Protein AF-A0A7S2DX96-F1 (afdb_monomer_lite)

Foldseek 3Di:
DDDDDDDPDDDDDDDDDDDPPPPPDPDDDDDDDDDDDDDPDDDPPPDDDPPPDLLVLLVPDVVSVVLLVVLVVCLVPDLPDCSLVVLLVVLLVSLCVDPVSVVLLVCQVVVVLVVNQCQLLDDPHQNADDDVNFGSLCQLQVQVVSPQDCCDVVNDPDDHLNVQLQVDDQPCQCPCSHSLVVDRSSSLSCLCSVQSVCCNVPVSSRNVCSSCSSNVCSSSSSSNQNPRPPNPDD

pLDDT: mean 70.35, std 23.74, range [24.78, 98.12]

Structure (mmCIF, N/CA/C/O backbone):
data_AF-A0A7S2DX96-F1
#
_entry.id   AF-A0A7S2DX96-F1
#
loop_
_atom_site.group_PDB
_atom_site.id
_atom_site.type_symbol
_atom_site.label_atom_id
_atom_site.label_alt_id
_atom_site.label_comp_id
_atom_site.label_asym_id
_atom_site.label_entity_id
_atom_site.label_seq_id
_atom_site.pdbx_PDB_ins_code
_atom_site.Cartn_x
_atom_site.Cartn_y
_atom_site.Cartn_z
_atom_site.occupancy
_atom_site.B_iso_or_equiv
_atom_site.auth_seq_id
_atom_site.auth_comp_id
_atom_site.auth_asym_id
_atom_site.auth_atom_id
_atom_site.pdbx_PDB_model_num
ATOM 1 N N . MET A 1 1 ? -32.216 43.773 -12.825 1.00 39.88 1 MET A N 1
ATOM 2 C CA . MET A 1 1 ? -32.026 42.492 -13.542 1.00 39.88 1 MET A CA 1
ATOM 3 C C . MET A 1 1 ? -31.546 41.457 -12.531 1.00 39.88 1 MET A C 1
ATOM 5 O O . MET A 1 1 ? -30.442 41.630 -12.033 1.00 39.88 1 MET A O 1
ATOM 9 N N . PRO A 1 2 ? -32.369 40.474 -12.128 1.00 32.28 2 PRO A N 1
ATOM 10 C CA . PRO A 1 2 ? -31.966 39.479 -11.140 1.00 32.28 2 PRO A CA 1
ATOM 11 C C . PRO A 1 2 ? -31.313 38.267 -11.823 1.00 32.28 2 PRO A C 1
ATOM 13 O O . PRO A 1 2 ? -31.888 37.673 -12.736 1.00 32.28 2 PRO A O 1
ATOM 16 N N . SER A 1 3 ? -30.110 37.908 -11.374 1.00 30.03 3 SER A N 1
ATOM 17 C CA . SER A 1 3 ? -29.395 36.701 -11.795 1.00 30.03 3 SER A CA 1
ATOM 18 C C . SER A 1 3 ? -30.069 35.457 -11.219 1.00 30.03 3 SER A C 1
ATOM 20 O O . SER A 1 3 ? -30.258 35.340 -10.010 1.00 30.03 3 SER A O 1
ATOM 22 N N . ARG A 1 4 ? -30.437 34.519 -12.095 1.00 31.27 4 ARG A N 1
ATOM 23 C CA . ARG A 1 4 ? -30.976 33.209 -11.717 1.00 31.27 4 ARG A CA 1
ATOM 24 C C . ARG A 1 4 ? -29.835 32.319 -11.222 1.00 31.27 4 ARG A C 1
ATOM 26 O O . ARG A 1 4 ? -28.946 31.974 -11.993 1.00 31.27 4 ARG A O 1
ATOM 33 N N . VAL A 1 5 ? -29.884 31.939 -9.949 1.00 30.47 5 VAL A N 1
ATOM 34 C CA . VAL A 1 5 ? -29.084 30.847 -9.383 1.00 30.47 5 VAL A CA 1
ATOM 35 C C . VAL A 1 5 ? -29.796 29.539 -9.721 1.00 30.47 5 VAL A C 1
ATOM 37 O O . VAL A 1 5 ? -30.951 29.349 -9.343 1.00 30.47 5 VAL A O 1
ATOM 40 N N . LEU A 1 6 ? -29.133 28.656 -10.468 1.00 26.14 6 LEU A N 1
ATOM 41 C CA . LEU A 1 6 ? -29.638 27.317 -10.760 1.00 26.14 6 LEU A CA 1
ATOM 42 C C . LEU A 1 6 ? -29.304 26.407 -9.568 1.00 26.14 6 LEU A C 1
ATOM 44 O O . LEU A 1 6 ? -28.168 25.967 -9.409 1.00 26.14 6 LEU A O 1
ATOM 48 N N . LEU A 1 7 ? -30.292 26.166 -8.708 1.00 25.27 7 LEU A N 1
ATOM 49 C CA . LEU A 1 7 ? -30.212 25.194 -7.620 1.00 25.27 7 LEU A CA 1
ATOM 50 C C . LEU A 1 7 ? -30.536 23.807 -8.201 1.00 25.27 7 LEU A C 1
ATOM 52 O O . LEU A 1 7 ? -31.680 23.546 -8.569 1.00 25.27 7 LEU A O 1
ATOM 56 N N . VAL A 1 8 ? -29.548 22.919 -8.315 1.00 29.19 8 VAL A N 1
ATOM 57 C CA . VAL A 1 8 ? -29.802 21.511 -8.658 1.00 29.19 8 VAL A CA 1
ATOM 58 C C . VAL A 1 8 ? -30.127 20.774 -7.361 1.00 29.19 8 VAL A C 1
ATOM 60 O O . VAL A 1 8 ? -29.237 20.383 -6.611 1.00 29.19 8 VAL A O 1
ATOM 63 N N . ALA A 1 9 ? -31.419 20.632 -7.072 1.00 26.42 9 ALA A N 1
ATOM 64 C CA . ALA A 1 9 ? -31.911 19.794 -5.989 1.00 26.42 9 ALA A CA 1
ATOM 65 C C . ALA A 1 9 ? -31.931 18.327 -6.452 1.00 26.42 9 ALA A C 1
ATOM 67 O O . ALA A 1 9 ? -32.754 17.945 -7.283 1.00 26.42 9 ALA A O 1
ATOM 68 N N . LEU A 1 10 ? -31.032 17.498 -5.916 1.00 29.84 10 LEU A N 1
ATOM 69 C CA . LEU A 1 10 ? -31.153 16.042 -6.002 1.00 29.84 10 LEU A CA 1
ATOM 70 C C . LEU A 1 10 ? -32.179 15.579 -4.960 1.00 29.84 10 LEU A C 1
ATOM 72 O O . LEU A 1 10 ? -31.882 15.465 -3.774 1.00 29.84 10 LEU A O 1
ATOM 76 N N . LEU A 1 11 ? -33.406 15.340 -5.420 1.00 28.69 11 LEU A N 1
ATOM 77 C CA . LEU A 1 11 ? -34.441 14.635 -4.667 1.00 28.69 11 LEU A CA 1
ATOM 78 C C . LEU A 1 11 ? -34.068 13.150 -4.583 1.00 28.69 11 LEU A C 1
ATOM 80 O O . LEU A 1 11 ? -34.209 12.415 -5.557 1.00 28.69 11 LEU A O 1
ATOM 84 N N . ALA A 1 12 ? -33.606 12.707 -3.415 1.00 31.08 12 ALA A N 1
ATOM 85 C CA . ALA A 1 12 ? -33.550 11.292 -3.067 1.00 31.08 12 ALA A CA 1
ATOM 86 C C . ALA A 1 12 ? -34.823 10.934 -2.285 1.00 31.08 12 ALA A C 1
ATOM 88 O O . ALA A 1 12 ? -35.014 11.388 -1.158 1.00 31.08 12 ALA A O 1
ATOM 89 N N . ALA A 1 13 ? -35.708 10.142 -2.893 1.00 26.69 13 ALA A N 1
ATOM 90 C CA . ALA A 1 13 ? -36.827 9.519 -2.193 1.00 26.69 13 ALA A CA 1
ATOM 91 C C . ALA A 1 13 ? -36.345 8.214 -1.528 1.00 26.69 13 ALA A C 1
ATOM 93 O O . ALA A 1 13 ? -35.679 7.418 -2.195 1.00 26.69 13 ALA A O 1
ATOM 94 N N . PRO A 1 14 ? -36.664 7.952 -0.247 1.00 30.70 14 PRO A N 1
ATOM 95 C CA . PRO A 1 14 ? -36.309 6.697 0.395 1.00 30.70 14 PRO A CA 1
ATOM 96 C C . PRO A 1 14 ? -37.366 5.644 0.042 1.00 30.70 14 PRO A C 1
ATOM 98 O O . PRO A 1 14 ? -38.489 5.693 0.539 1.00 30.70 14 PRO A O 1
ATOM 101 N N . CYS A 1 15 ? -37.016 4.678 -0.805 1.00 26.39 15 CYS A N 1
ATOM 102 C CA . CYS A 1 15 ? -37.741 3.411 -0.869 1.00 26.39 15 CYS A CA 1
ATOM 103 C C . CYS A 1 15 ? -36.867 2.322 -0.251 1.00 26.39 15 CYS A C 1
ATOM 105 O O . CYS A 1 15 ? -35.701 2.163 -0.607 1.00 26.39 15 CYS A O 1
ATOM 107 N N . GLY A 1 16 ? -37.433 1.647 0.749 1.00 33.62 16 GLY A N 1
ATOM 108 C CA . GLY A 1 16 ? -36.793 0.573 1.492 1.00 33.62 16 GLY A CA 1
ATOM 109 C C . GLY A 1 16 ? -36.553 -0.674 0.644 1.00 33.62 16 GLY A C 1
ATOM 110 O O . GLY A 1 16 ? -37.205 -0.877 -0.375 1.00 33.62 16 GLY A O 1
ATOM 111 N N . ALA A 1 17 ? -35.651 -1.510 1.164 1.00 32.41 17 ALA A N 1
ATOM 112 C CA . ALA A 1 17 ? -35.028 -2.703 0.583 1.00 32.41 17 ALA A CA 1
ATOM 113 C C . ALA A 1 17 ? -33.726 -2.413 -0.199 1.00 32.41 17 ALA A C 1
ATOM 115 O O . ALA A 1 17 ? -33.745 -1.958 -1.332 1.00 32.41 17 ALA A O 1
ATOM 116 N N . ALA A 1 18 ? -32.608 -2.660 0.502 1.00 33.97 18 ALA A N 1
ATOM 117 C CA . ALA A 1 18 ? -31.200 -2.812 0.096 1.00 33.97 18 ALA A CA 1
ATOM 118 C C . ALA A 1 18 ? -30.753 -2.343 -1.312 1.00 33.97 18 ALA A C 1
ATOM 120 O O . ALA A 1 18 ? -31.240 -2.868 -2.309 1.00 33.97 18 ALA A O 1
ATOM 121 N N . PRO A 1 19 ? -29.699 -1.508 -1.442 1.00 35.69 19 PRO A N 1
ATOM 122 C CA . PRO A 1 19 ? -29.079 -1.290 -2.738 1.00 35.69 19 PRO A CA 1
ATOM 123 C C . PRO A 1 19 ? -28.031 -2.380 -3.005 1.00 35.69 19 PRO A C 1
ATOM 125 O O . PRO A 1 19 ? -26.863 -2.248 -2.637 1.00 35.69 19 PRO A O 1
ATOM 128 N N . ALA A 1 20 ? -28.437 -3.442 -3.699 1.00 27.34 20 ALA A N 1
ATOM 129 C CA . ALA A 1 20 ? -27.570 -3.988 -4.733 1.00 27.34 20 ALA A CA 1
ATOM 130 C C . ALA A 1 20 ? -27.619 -2.983 -5.893 1.00 27.34 20 ALA A C 1
ATOM 132 O O . ALA A 1 20 ? -28.639 -2.834 -6.561 1.00 27.34 20 ALA A O 1
ATOM 133 N N . LEU A 1 21 ? -26.550 -2.206 -6.067 1.00 26.53 21 LEU A N 1
ATOM 134 C CA . LEU A 1 21 ? -26.365 -1.381 -7.258 1.00 26.53 21 LEU A CA 1
ATOM 135 C C . LEU A 1 21 ? -25.950 -2.315 -8.400 1.00 26.53 21 LEU A C 1
ATOM 137 O O . LEU A 1 21 ? -24.763 -2.492 -8.661 1.00 26.53 21 LEU A O 1
ATOM 141 N N . ASP A 1 22 ? -26.935 -2.921 -9.061 1.00 24.78 22 ASP A N 1
ATOM 142 C CA . ASP A 1 22 ? -26.746 -3.491 -10.394 1.00 24.78 22 ASP A CA 1
ATOM 143 C C . ASP A 1 22 ? -26.540 -2.330 -11.373 1.00 24.78 22 ASP A C 1
ATOM 145 O O . ASP A 1 22 ? -27.481 -1.719 -11.885 1.00 24.78 22 ASP A O 1
ATOM 149 N N . ILE A 1 23 ? -25.276 -1.979 -11.607 1.00 30.31 23 ILE A N 1
ATOM 150 C CA . ILE A 1 23 ? -24.905 -1.087 -12.701 1.00 30.31 23 ILE A CA 1
ATOM 151 C C . ILE A 1 23 ? -24.833 -1.946 -13.959 1.00 30.31 23 ILE A C 1
ATOM 153 O O . ILE A 1 23 ? -23.840 -2.617 -14.237 1.00 30.31 23 ILE A O 1
ATOM 157 N N . ILE A 1 24 ? -25.936 -1.914 -14.705 1.00 26.19 24 ILE A N 1
ATOM 158 C CA . ILE A 1 24 ? -26.067 -2.445 -16.059 1.00 26.19 24 ILE A CA 1
ATOM 159 C C . ILE A 1 24 ? -24.907 -1.906 -16.902 1.00 26.19 24 ILE A C 1
ATOM 161 O O . ILE A 1 24 ? -24.743 -0.698 -17.078 1.00 26.19 24 ILE A O 1
ATOM 165 N N . SER A 1 25 ? -24.102 -2.822 -17.431 1.00 31.95 25 SER A N 1
ATOM 166 C CA . SER A 1 25 ? -23.025 -2.542 -18.371 1.00 31.95 25 SER A CA 1
ATOM 167 C C . SER A 1 25 ? -23.575 -1.857 -19.626 1.00 31.95 25 SER A C 1
ATOM 169 O O . SER A 1 25 ? -24.152 -2.514 -20.491 1.00 31.95 25 SER A O 1
ATOM 171 N N . SER A 1 26 ? -23.376 -0.548 -19.771 1.00 28.34 26 SER A N 1
ATOM 172 C CA . SER A 1 26 ? -23.584 0.129 -21.051 1.00 28.34 26 SER A CA 1
ATOM 173 C C . SER A 1 26 ? -22.283 0.107 -21.857 1.00 28.34 26 SER A C 1
ATOM 175 O O . SER A 1 26 ? -21.504 1.058 -21.829 1.00 28.34 26 SER A O 1
ATOM 177 N N . TRP A 1 27 ? -22.053 -0.990 -22.578 1.00 30.22 27 TRP A N 1
ATOM 178 C CA . TRP A 1 27 ? -21.185 -1.009 -23.760 1.00 30.22 27 TRP A CA 1
ATOM 179 C C . TRP A 1 27 ? -22.083 -1.071 -25.004 1.00 30.22 27 TRP A C 1
ATOM 181 O O . TRP A 1 27 ? -23.111 -1.752 -24.966 1.00 30.22 27 TRP A O 1
ATOM 191 N N . PRO A 1 28 ? -21.757 -0.362 -26.098 1.00 34.75 28 PRO A N 1
ATOM 192 C CA . PRO A 1 28 ? -22.619 -0.332 -27.270 1.00 34.75 28 PRO A CA 1
ATOM 193 C C . PRO A 1 28 ? -22.620 -1.693 -27.976 1.00 34.75 28 PRO A C 1
ATOM 195 O O . PRO A 1 28 ? -21.591 -2.174 -28.448 1.00 34.75 28 PRO A O 1
ATOM 198 N N . ILE A 1 29 ? -23.811 -2.285 -28.070 1.00 32.78 29 ILE A N 1
ATOM 199 C CA . ILE A 1 29 ? -24.129 -3.371 -28.997 1.00 32.78 29 ILE A CA 1
ATOM 200 C C . ILE A 1 29 ? -24.060 -2.795 -30.414 1.00 32.78 29 ILE A C 1
ATOM 202 O O . ILE A 1 29 ? -24.698 -1.788 -30.720 1.00 32.78 29 ILE A O 1
ATOM 206 N N . ALA A 1 30 ? -23.281 -3.437 -31.281 1.00 39.41 30 ALA A N 1
ATOM 207 C CA . ALA A 1 30 ? -23.262 -3.134 -32.703 1.00 39.41 30 ALA A CA 1
ATOM 208 C C . ALA A 1 30 ? -24.609 -3.500 -33.350 1.00 39.41 30 ALA A C 1
ATOM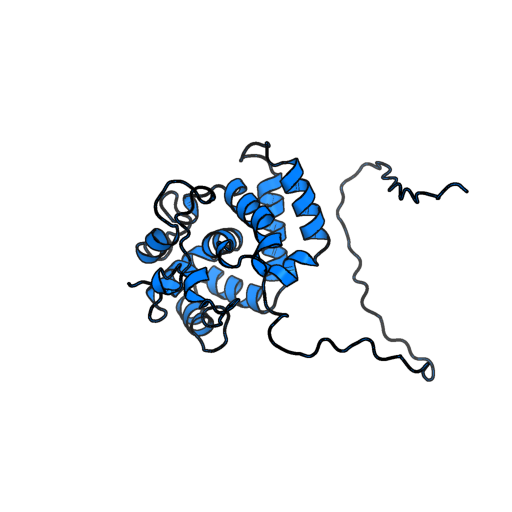 210 O O . ALA A 1 30 ? -25.062 -4.638 -33.240 1.00 39.41 30 ALA A O 1
ATOM 211 N N . ALA A 1 31 ? -25.208 -2.564 -34.087 1.00 30.59 31 ALA A N 1
ATOM 212 C CA . ALA A 1 31 ? -26.206 -2.863 -35.108 1.00 30.59 31 ALA A CA 1
ATOM 213 C C . ALA A 1 31 ? -26.063 -1.879 -36.281 1.00 30.59 31 ALA A C 1
ATOM 215 O O . ALA A 1 31 ? -25.982 -0.667 -36.098 1.00 30.59 31 ALA A O 1
ATOM 216 N N . ASN A 1 32 ? -25.982 -2.444 -37.485 1.00 36.31 32 ASN A N 1
ATOM 217 C CA . ASN A 1 32 ? -25.821 -1.784 -38.780 1.00 36.31 32 ASN A CA 1
ATOM 218 C C . ASN A 1 32 ? -26.868 -0.691 -39.069 1.00 36.31 32 ASN A C 1
ATOM 220 O O . ASN A 1 32 ? -28.057 -0.985 -39.001 1.00 36.31 32 ASN A O 1
ATOM 224 N N . ALA A 1 33 ? -26.428 0.482 -39.552 1.00 31.84 33 ALA A N 1
ATOM 225 C CA . ALA A 1 33 ? -27.077 1.254 -40.628 1.00 31.84 33 ALA A CA 1
ATOM 226 C C . ALA A 1 33 ? -26.205 2.453 -41.090 1.00 31.84 33 ALA A C 1
ATOM 228 O O . ALA A 1 33 ? -25.942 3.376 -40.329 1.00 31.84 33 ALA A O 1
ATOM 229 N N . SER A 1 34 ? -25.766 2.398 -42.355 1.00 32.62 34 SER A N 1
ATOM 230 C CA . SER A 1 34 ? -25.505 3.496 -43.316 1.00 32.62 34 SER A CA 1
ATOM 231 C C . SER A 1 34 ? -24.879 4.838 -42.861 1.00 32.62 34 SER A C 1
ATOM 233 O O . SER A 1 34 ? -25.594 5.726 -42.418 1.00 32.62 34 SER A O 1
ATOM 235 N N . SER A 1 35 ? -23.583 5.001 -43.179 1.00 32.25 35 SER A N 1
ATOM 236 C CA . SER A 1 35 ? -22.810 6.218 -43.551 1.00 32.25 35 SER A CA 1
ATOM 237 C C . SER A 1 35 ? -22.853 7.507 -42.686 1.00 32.25 35 SER A C 1
ATOM 239 O O . SER A 1 35 ? -23.880 7.892 -42.145 1.00 32.25 35 SER A O 1
ATOM 241 N N . PRO A 1 36 ? -21.720 8.235 -42.561 1.00 30.11 36 PRO A N 1
ATOM 242 C CA . PRO A 1 36 ? -21.361 8.923 -41.321 1.00 30.11 36 PRO A CA 1
ATOM 243 C C . PRO A 1 36 ? -21.676 10.430 -41.322 1.00 30.11 36 PRO A C 1
ATOM 245 O O . PRO A 1 36 ? -21.424 11.108 -42.322 1.00 30.11 36 PRO A O 1
ATOM 248 N N . PRO A 1 37 ? -22.055 11.029 -40.179 1.00 32.06 37 PRO A N 1
ATOM 249 C CA . PRO A 1 37 ? -21.702 12.412 -39.910 1.00 32.06 37 PRO A CA 1
ATOM 250 C C . PRO A 1 37 ? -20.218 12.466 -39.527 1.00 32.06 37 PRO A C 1
ATOM 252 O O . PRO A 1 37 ? -19.760 11.727 -38.655 1.00 32.06 37 PRO A O 1
ATOM 255 N N . LYS A 1 38 ? -19.450 13.332 -40.202 1.00 35.44 38 LYS A N 1
ATOM 256 C CA . LYS A 1 38 ? -18.051 13.636 -39.868 1.00 35.44 38 LYS A CA 1
ATOM 257 C C . LYS A 1 38 ? -17.950 13.983 -38.382 1.00 35.44 38 LYS A C 1
ATOM 259 O O . LYS A 1 38 ? -18.331 15.076 -37.973 1.00 35.44 38 LYS A O 1
ATOM 264 N N . ALA A 1 39 ? -17.415 13.051 -37.600 1.00 32.88 39 ALA A N 1
ATOM 265 C CA . ALA A 1 39 ? -17.013 13.310 -36.235 1.00 32.88 39 ALA A CA 1
ATOM 266 C C . ALA A 1 39 ? -15.857 14.311 -36.274 1.00 32.88 39 ALA A C 1
ATOM 268 O O . ALA A 1 39 ? -14.767 14.013 -36.766 1.00 32.88 39 ALA A O 1
ATOM 269 N N . THR A 1 40 ? -16.106 15.514 -35.770 1.00 32.62 40 THR A N 1
ATOM 270 C CA . THR A 1 40 ? -15.063 16.367 -35.217 1.00 32.62 40 THR A CA 1
ATOM 271 C C . THR A 1 40 ? -14.301 15.522 -34.207 1.00 32.62 40 THR A C 1
ATOM 273 O O . THR A 1 40 ? -14.845 15.112 -33.183 1.00 32.62 40 THR A O 1
ATOM 276 N N . THR A 1 41 ? -13.057 15.193 -34.541 1.00 31.94 41 THR A N 1
ATOM 277 C CA . THR A 1 41 ? -12.117 14.516 -33.654 1.00 31.94 41 THR A CA 1
ATOM 278 C C . THR A 1 41 ? -12.057 15.280 -32.341 1.00 31.94 41 THR A C 1
ATOM 280 O O . THR A 1 41 ? -11.514 16.384 -32.283 1.00 31.94 41 THR A O 1
ATOM 283 N N . ALA A 1 42 ? -12.624 14.685 -31.290 1.00 32.78 42 ALA A N 1
ATOM 284 C CA . ALA A 1 42 ? -12.282 15.049 -29.928 1.00 32.78 42 ALA A CA 1
ATOM 285 C C . ALA A 1 42 ? -10.749 14.966 -29.789 1.00 32.78 42 ALA A C 1
ATOM 287 O O . ALA A 1 42 ? -10.140 14.086 -30.412 1.00 32.78 42 ALA A O 1
ATOM 288 N N . PRO A 1 43 ? -10.110 15.873 -29.030 1.00 30.09 43 PRO A N 1
ATOM 289 C CA . PRO A 1 43 ? -8.658 15.911 -28.927 1.00 30.09 43 PRO A CA 1
ATOM 290 C C . PRO A 1 43 ? -8.147 14.541 -28.481 1.00 30.09 43 PRO A C 1
ATOM 292 O O . PRO A 1 43 ? -8.548 14.037 -27.431 1.00 30.09 43 PRO A O 1
ATOM 295 N N . SER A 1 44 ? -7.290 13.910 -29.286 1.00 33.16 44 SER A N 1
ATOM 296 C CA . SER A 1 44 ? -6.684 12.646 -28.890 1.00 33.16 44 SER A CA 1
ATOM 297 C C . SER A 1 44 ? -5.692 12.918 -27.764 1.00 33.16 44 SER A C 1
ATOM 299 O O . SER A 1 44 ? -4.621 13.477 -28.001 1.00 33.16 44 SER A O 1
ATOM 301 N N . LEU A 1 45 ? -6.024 12.477 -26.554 1.00 32.88 45 LEU A N 1
ATOM 302 C CA . LEU A 1 45 ? -5.118 12.385 -25.404 1.00 32.88 45 LEU A CA 1
ATOM 303 C C . LEU A 1 45 ? -4.114 11.230 -25.593 1.00 32.88 45 LEU A C 1
ATOM 305 O O . LEU A 1 45 ? -3.956 10.370 -24.739 1.00 32.88 45 LEU A O 1
ATOM 309 N N . ARG A 1 46 ? -3.456 11.156 -26.754 1.00 32.75 46 ARG A N 1
ATOM 310 C CA . ARG A 1 46 ? -2.337 10.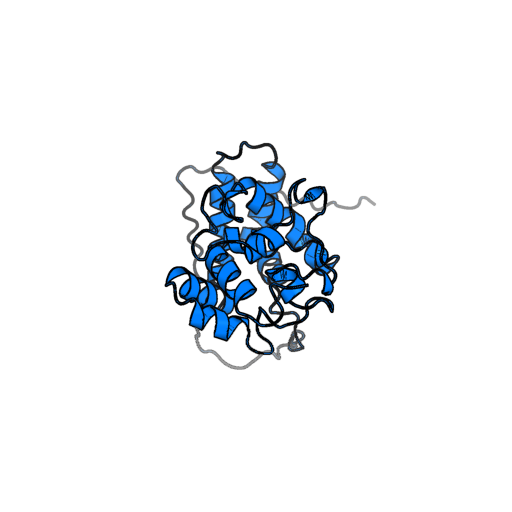237 -26.995 1.00 32.75 46 ARG A CA 1
ATOM 311 C C . ARG A 1 46 ? -1.053 11.039 -26.893 1.00 32.75 46 ARG A C 1
ATOM 313 O O . ARG A 1 46 ? -0.565 11.560 -27.889 1.00 32.75 46 ARG A O 1
ATOM 320 N N . GLY A 1 47 ? -0.534 11.160 -25.677 1.00 26.53 47 GLY A N 1
ATOM 321 C CA . GLY A 1 47 ? 0.690 11.914 -25.444 1.00 26.53 47 GLY A CA 1
ATOM 322 C C . GLY A 1 47 ? 1.221 11.805 -24.024 1.00 26.53 47 GLY A C 1
ATOM 323 O O . GLY A 1 47 ? 1.054 12.727 -23.245 1.00 26.53 47 GLY A O 1
ATOM 324 N N . ALA A 1 48 ? 1.939 10.711 -23.767 1.00 31.52 48 ALA A N 1
ATOM 325 C CA . ALA A 1 48 ? 3.056 10.613 -22.826 1.00 31.52 48 ALA A CA 1
ATOM 326 C C . ALA A 1 48 ? 2.759 10.672 -21.308 1.00 31.52 48 ALA A C 1
ATOM 328 O O . ALA A 1 48 ? 2.510 11.713 -20.717 1.00 31.52 48 ALA A O 1
ATOM 329 N N . ALA A 1 49 ? 2.950 9.522 -20.654 1.00 34.28 49 ALA A N 1
ATOM 330 C CA . ALA A 1 49 ? 3.328 9.374 -19.243 1.00 34.28 49 ALA A CA 1
ATOM 331 C C . ALA A 1 49 ? 2.375 9.887 -18.137 1.00 34.28 49 ALA A C 1
ATOM 333 O O . ALA A 1 49 ? 2.687 9.679 -16.969 1.00 34.28 49 ALA A O 1
ATOM 334 N N . GLN A 1 50 ? 1.222 10.481 -18.452 1.00 38.91 50 GLN A N 1
ATOM 335 C CA . GLN A 1 50 ? 0.247 10.939 -17.445 1.00 38.91 50 GLN A CA 1
ATOM 336 C C . GLN A 1 50 ? -0.837 9.912 -17.088 1.00 38.91 50 GLN A C 1
ATOM 338 O O . GLN A 1 50 ? -1.434 10.012 -16.019 1.00 38.91 50 GLN A O 1
ATOM 343 N N . ASP A 1 51 ? -1.059 8.902 -17.931 1.00 40.62 51 ASP A N 1
ATOM 344 C CA . ASP A 1 51 ? -2.191 7.982 -17.766 1.00 40.62 51 ASP A CA 1
ATOM 345 C C . ASP A 1 51 ? -2.001 6.930 -16.672 1.00 40.62 51 ASP A C 1
ATOM 347 O O . ASP A 1 51 ? -2.986 6.381 -16.207 1.00 40.62 51 ASP A O 1
ATOM 351 N N . TRP A 1 52 ? -0.771 6.630 -16.245 1.00 45.53 52 TRP A N 1
ATOM 352 C CA . TRP A 1 52 ? -0.489 5.479 -15.375 1.00 45.53 52 TRP A CA 1
ATOM 353 C C . TRP A 1 52 ? -0.392 5.827 -13.881 1.00 45.53 52 TRP A C 1
ATOM 355 O O . TRP A 1 52 ? -0.142 4.947 -13.056 1.00 45.53 52 TRP A O 1
ATOM 365 N N . TRP A 1 53 ? -0.584 7.096 -13.509 1.00 53.62 53 TRP A N 1
ATOM 366 C CA . TRP A 1 53 ? -0.422 7.538 -12.127 1.00 53.62 53 TRP A CA 1
ATOM 367 C C . TRP A 1 53 ? -1.650 7.162 -11.272 1.00 53.62 53 TRP A C 1
ATOM 369 O O . TRP A 1 53 ? -2.761 7.571 -11.623 1.00 53.62 53 TRP A O 1
ATOM 379 N N . PRO A 1 54 ? -1.503 6.460 -10.124 1.00 53.66 54 PRO A N 1
ATOM 380 C CA . PRO A 1 54 ? -2.635 6.035 -9.290 1.00 53.66 54 PRO A CA 1
ATOM 381 C C . PRO A 1 54 ? -3.585 7.189 -8.942 1.00 53.66 54 PRO A C 1
ATOM 383 O O . PRO A 1 54 ? -4.803 7.038 -9.002 1.00 53.66 54 PRO A O 1
ATOM 386 N N . GLY A 1 55 ? -3.031 8.379 -8.677 1.00 54.31 55 GLY A N 1
ATOM 387 C CA . GLY A 1 55 ? -3.816 9.578 -8.371 1.00 54.31 55 GLY A CA 1
ATOM 388 C C . GLY A 1 55 ? -4.779 10.009 -9.484 1.00 54.31 55 GLY A C 1
ATOM 389 O O . GLY A 1 55 ? -5.825 10.575 -9.182 1.00 54.31 55 GLY A O 1
ATOM 390 N N . PHE A 1 56 ? -4.481 9.718 -10.756 1.00 52.25 56 PHE A N 1
ATOM 391 C CA . PHE A 1 56 ? -5.399 10.004 -11.862 1.00 52.25 56 PHE A CA 1
ATOM 392 C C . PHE A 1 56 ? -6.541 8.984 -11.926 1.00 52.25 56 PHE A C 1
ATOM 394 O O . PHE A 1 56 ? -7.696 9.393 -12.016 1.00 52.25 56 PHE A O 1
ATOM 401 N N . TYR A 1 57 ? -6.263 7.683 -11.796 1.00 61.22 57 TYR A N 1
ATOM 402 C CA . TYR A 1 57 ? -7.308 6.648 -11.832 1.00 61.22 57 TYR A CA 1
ATOM 403 C C . TYR A 1 57 ? -8.340 6.805 -10.710 1.00 61.22 57 TYR A C 1
ATOM 405 O O . TYR A 1 57 ? -9.544 6.721 -10.950 1.00 61.22 57 TYR A O 1
ATOM 413 N N . PHE A 1 58 ? -7.882 7.094 -9.490 1.00 64.19 58 PHE A N 1
ATOM 414 C CA . PHE A 1 58 ? -8.778 7.254 -8.345 1.00 64.19 58 PHE A CA 1
ATOM 415 C C . PHE A 1 58 ? -9.608 8.540 -8.407 1.00 64.19 58 PHE A C 1
ATOM 417 O O . PHE A 1 58 ? -10.749 8.548 -7.952 1.00 64.19 58 PHE A O 1
ATOM 424 N N . ARG A 1 59 ? -9.076 9.611 -9.008 1.00 63.50 59 ARG A N 1
ATOM 425 C CA . ARG A 1 59 ? -9.755 10.913 -9.080 1.00 63.50 59 ARG A CA 1
ATOM 426 C C . ARG A 1 59 ? -10.990 10.914 -9.986 1.00 63.50 59 ARG A C 1
ATOM 428 O O . ARG A 1 59 ? -11.874 11.742 -9.785 1.00 63.50 59 ARG A O 1
ATOM 435 N N . TRP A 1 60 ? -11.064 10.011 -10.964 1.00 64.62 60 TRP A N 1
ATOM 436 C CA . TRP A 1 60 ? -12.140 10.001 -11.964 1.00 64.62 60 TRP A CA 1
ATOM 437 C C . TRP A 1 60 ? -13.198 8.916 -11.756 1.00 64.62 60 TRP A C 1
ATOM 439 O O . TRP A 1 60 ? -14.236 8.969 -12.409 1.00 64.62 60 TRP A O 1
ATOM 449 N N . ALA A 1 61 ? -12.984 7.966 -10.844 1.00 81.19 61 ALA A N 1
ATOM 450 C CA . ALA A 1 61 ? -13.980 6.955 -10.505 1.00 81.19 61 ALA A CA 1
ATOM 451 C C . ALA A 1 61 ? -15.080 7.570 -9.606 1.00 81.19 61 ALA A C 1
ATOM 453 O O . ALA A 1 61 ? -14.794 7.896 -8.448 1.00 81.19 61 ALA A O 1
ATOM 454 N N . PRO A 1 62 ? -16.343 7.719 -10.069 1.00 86.19 62 PRO A N 1
ATOM 455 C CA . PRO A 1 62 ? -17.393 8.399 -9.298 1.00 86.19 62 PRO A CA 1
ATOM 456 C C . PRO A 1 62 ? -17.632 7.784 -7.914 1.00 86.19 62 PRO A C 1
ATOM 458 O O . PRO A 1 62 ? -17.860 8.494 -6.935 1.00 86.19 62 PRO A O 1
ATOM 461 N N . GLN A 1 63 ? -17.515 6.461 -7.812 1.00 90.50 63 GLN A N 1
ATOM 462 C CA . GLN A 1 63 ? -17.633 5.726 -6.558 1.00 90.50 63 GLN A CA 1
ATOM 463 C C . GLN A 1 63 ? -16.533 6.092 -5.547 1.00 90.50 63 GLN A C 1
ATOM 465 O O . GLN A 1 63 ? -16.805 6.152 -4.349 1.00 90.50 63 GLN A O 1
ATOM 470 N N . VAL A 1 64 ? -15.316 6.395 -6.012 1.00 89.31 64 VAL A N 1
ATOM 471 C CA . VAL A 1 64 ? -14.197 6.819 -5.153 1.00 89.31 64 VAL A CA 1
ATOM 472 C C . VAL A 1 64 ? -14.425 8.244 -4.659 1.00 89.31 64 VAL A C 1
ATOM 474 O O . VAL A 1 64 ? -14.261 8.497 -3.470 1.00 89.31 64 VAL A O 1
ATOM 477 N N . ALA A 1 65 ? -14.901 9.148 -5.519 1.00 88.88 65 ALA A N 1
ATOM 478 C CA . ALA A 1 65 ? -15.248 10.515 -5.122 1.00 88.88 65 ALA A CA 1
ATOM 479 C C . ALA A 1 65 ? -16.391 10.555 -4.086 1.00 88.88 65 ALA A C 1
ATOM 481 O O . ALA A 1 65 ? -16.327 11.288 -3.096 1.00 88.88 65 ALA A O 1
ATOM 482 N N . LEU A 1 66 ? -17.426 9.726 -4.264 1.00 92.38 66 LEU A N 1
ATOM 483 C CA . LEU A 1 66 ? -18.502 9.587 -3.276 1.00 92.38 66 LEU A CA 1
ATOM 484 C C . LEU A 1 66 ? -17.989 9.017 -1.948 1.00 92.38 66 LEU A C 1
ATOM 486 O O . LEU A 1 66 ? -18.400 9.474 -0.878 1.00 92.38 66 LEU A O 1
ATOM 490 N N . MET A 1 67 ? -17.080 8.040 -2.000 1.00 95.25 67 MET A N 1
ATOM 491 C CA . MET A 1 67 ? -16.450 7.505 -0.795 1.00 95.25 67 MET A CA 1
ATOM 492 C C . MET A 1 67 ? -15.570 8.546 -0.100 1.00 95.25 67 MET A C 1
ATOM 494 O O . MET A 1 67 ? -15.618 8.638 1.122 1.00 95.25 67 MET A O 1
ATOM 498 N N . GLU A 1 68 ? -14.840 9.379 -0.845 1.00 93.00 68 GLU A N 1
ATOM 499 C CA . GLU A 1 68 ? -14.056 10.481 -0.280 1.00 93.00 68 GLU A CA 1
ATOM 500 C C . GLU A 1 68 ? -14.938 11.416 0.555 1.00 93.00 68 GLU A C 1
ATOM 502 O O . GLU A 1 68 ? -14.599 11.736 1.697 1.00 93.00 68 GLU A O 1
ATOM 507 N N . LEU A 1 69 ? -16.100 11.811 0.025 1.00 92.75 69 LEU A N 1
ATOM 508 C CA . LEU A 1 69 ? -17.051 12.649 0.755 1.00 92.75 69 LEU A CA 1
ATOM 509 C C . LEU A 1 69 ? -17.514 11.969 2.053 1.00 92.75 69 LEU A C 1
ATOM 511 O O . LEU A 1 69 ? -17.521 12.602 3.111 1.00 92.75 69 LEU A O 1
ATOM 515 N N . ARG A 1 70 ? -17.852 10.674 1.996 1.00 96.12 70 ARG A N 1
ATOM 516 C CA . ARG A 1 70 ? -18.248 9.892 3.182 1.00 96.12 70 ARG A CA 1
ATOM 517 C C . ARG A 1 70 ? -17.127 9.817 4.215 1.00 96.12 70 ARG A C 1
ATOM 519 O O . ARG A 1 70 ? -17.388 10.044 5.392 1.00 96.12 70 ARG A O 1
ATOM 526 N N . VAL A 1 71 ? -15.893 9.558 3.785 1.00 95.31 71 VAL A N 1
ATOM 527 C CA . VAL A 1 71 ? -14.699 9.515 4.644 1.00 95.31 71 VAL A CA 1
ATOM 528 C C . VAL A 1 71 ? -14.452 10.866 5.318 1.00 95.31 71 VAL A C 1
ATOM 530 O O . VAL A 1 71 ? -14.212 10.909 6.523 1.00 95.31 71 VAL A O 1
ATOM 533 N N . ARG A 1 72 ? -14.579 11.978 4.583 1.00 93.88 72 ARG A N 1
ATOM 534 C CA . ARG A 1 72 ? -14.426 13.335 5.136 1.00 93.88 72 ARG A CA 1
ATOM 535 C C . ARG A 1 72 ? -15.497 13.661 6.177 1.00 93.88 72 ARG A C 1
ATOM 537 O O . ARG A 1 72 ? -15.163 14.187 7.234 1.00 93.88 72 ARG A O 1
ATOM 544 N N . MET A 1 73 ? -16.759 13.321 5.913 1.00 95.50 73 MET A N 1
ATOM 545 C CA . MET A 1 73 ? -17.849 13.507 6.884 1.00 95.50 73 MET A CA 1
ATOM 546 C C . MET A 1 73 ? -17.712 12.572 8.096 1.00 95.50 73 MET A C 1
ATOM 548 O O . MET A 1 73 ? -18.075 12.941 9.209 1.00 95.50 73 MET A O 1
ATOM 552 N N . GLY A 1 74 ? -17.163 11.375 7.885 1.00 94.06 74 GLY A N 1
ATOM 553 C CA . GLY A 1 74 ? -16.978 10.343 8.899 1.00 94.06 74 GLY A CA 1
ATOM 554 C C . GLY A 1 74 ? -15.666 10.426 9.679 1.00 94.06 74 GLY A C 1
ATOM 555 O O . GLY A 1 74 ? -15.381 9.514 10.445 1.00 94.06 74 GLY A O 1
ATOM 556 N N . VAL A 1 75 ? -14.852 11.478 9.523 1.00 94.25 75 VAL A N 1
ATOM 557 C CA . VAL A 1 75 ? -13.500 11.551 10.120 1.00 94.25 75 VAL A CA 1
ATOM 558 C C . VAL A 1 75 ? -13.485 11.327 11.640 1.00 94.25 75 VAL A C 1
ATOM 560 O O . VAL A 1 75 ? -12.523 10.771 12.169 1.00 94.25 75 VAL A O 1
ATOM 563 N N . PHE A 1 76 ? -14.557 11.702 12.342 1.00 93.56 76 PHE A N 1
ATOM 564 C CA . PHE A 1 76 ? -14.700 11.546 13.795 1.00 93.56 76 PHE A CA 1
ATOM 565 C C . PHE A 1 76 ? -15.286 10.196 14.234 1.00 93.56 76 PHE A C 1
ATOM 567 O O . PHE A 1 76 ? -15.384 9.944 15.434 1.00 93.56 76 PHE A O 1
ATOM 574 N N . LEU A 1 77 ? -15.672 9.327 13.295 1.00 93.94 77 LEU A N 1
ATOM 575 C CA . LEU A 1 77 ? -16.166 7.989 13.613 1.00 93.94 77 LEU A CA 1
ATOM 576 C C . LEU A 1 77 ? -15.041 7.132 14.225 1.00 93.94 77 LEU A C 1
ATOM 578 O O . LEU A 1 77 ? -13.867 7.293 13.859 1.00 93.94 77 LEU A O 1
ATOM 582 N N . PRO A 1 78 ? -15.372 6.218 15.157 1.00 95.38 78 PRO A N 1
ATOM 583 C CA . PRO A 1 78 ? -14.387 5.341 15.782 1.00 95.38 78 PRO A CA 1
ATOM 584 C C . PRO A 1 78 ? -13.747 4.399 14.754 1.00 95.38 78 PRO A C 1
ATOM 586 O O . PRO A 1 78 ? -14.337 4.097 13.721 1.00 95.38 78 PRO A O 1
ATOM 589 N N . ALA A 1 79 ? -12.548 3.880 15.043 1.00 92.25 79 ALA A N 1
ATOM 590 C CA . ALA A 1 79 ? -11.833 2.965 14.142 1.00 92.25 79 ALA A CA 1
ATOM 591 C C . ALA A 1 79 ? -12.578 1.643 13.860 1.00 92.25 79 ALA A C 1
ATOM 593 O O . ALA A 1 79 ? -12.272 0.977 12.878 1.00 92.25 79 ALA A O 1
ATOM 594 N N . SER A 1 80 ? -13.556 1.278 14.695 1.00 95.94 80 SER A N 1
ATOM 595 C CA . SER A 1 80 ? -14.430 0.115 14.513 1.00 95.94 80 SER A CA 1
ATOM 596 C C . SER A 1 80 ? -15.609 0.355 13.562 1.00 95.94 80 SER A C 1
ATOM 598 O O . SER A 1 80 ? -16.369 -0.576 13.303 1.00 95.94 80 SER A O 1
ATOM 600 N N . ASP A 1 81 ? -15.802 1.581 13.066 1.00 98.06 81 ASP A N 1
ATOM 601 C CA . ASP A 1 81 ? -16.904 1.896 12.158 1.00 98.06 81 ASP A CA 1
ATOM 602 C C . ASP A 1 81 ? -16.752 1.155 10.810 1.00 98.06 81 ASP A C 1
ATOM 604 O O . ASP A 1 81 ? -15.660 1.150 10.228 1.00 98.06 81 ASP A O 1
ATOM 608 N N . PRO A 1 82 ? -17.826 0.543 10.269 1.00 98.12 82 PRO A N 1
ATOM 609 C CA . PRO A 1 82 ? -17.764 -0.211 9.016 1.00 98.12 82 PRO A CA 1
ATOM 610 C C . PRO A 1 82 ? -17.391 0.639 7.793 1.00 98.12 82 PRO A C 1
ATOM 612 O O . PRO A 1 82 ? -16.999 0.073 6.768 1.00 98.12 82 PRO A O 1
ATOM 615 N N . LEU A 1 83 ? -17.486 1.973 7.868 1.00 97.75 83 LEU A N 1
ATOM 616 C CA . LEU A 1 83 ? -17.039 2.885 6.814 1.00 97.75 83 LEU A CA 1
ATOM 617 C C . LEU A 1 83 ? -15.599 2.597 6.373 1.00 97.75 83 LEU A C 1
ATOM 619 O O . LEU A 1 83 ? -15.311 2.638 5.176 1.00 97.75 83 LEU A O 1
ATOM 623 N N . TRP A 1 84 ? -14.702 2.294 7.313 1.00 96.81 84 TRP A N 1
ATOM 624 C CA . TRP A 1 84 ? -13.279 2.136 7.013 1.00 96.81 84 TRP A CA 1
ATOM 625 C C . TRP A 1 84 ? -13.005 0.890 6.173 1.00 96.81 84 TRP A C 1
ATOM 627 O O . TRP A 1 84 ? -12.289 0.970 5.176 1.00 96.81 84 TRP A O 1
ATOM 637 N N . GLU A 1 85 ? -13.633 -0.238 6.503 1.00 97.19 85 GLU A N 1
ATOM 638 C CA . GLU A 1 85 ? -13.513 -1.451 5.688 1.00 97.19 85 GLU A CA 1
ATOM 639 C C . GLU A 1 85 ? -14.216 -1.292 4.334 1.00 97.19 85 GLU A C 1
ATOM 641 O O . GLU A 1 85 ? -13.653 -1.680 3.314 1.00 97.19 85 GLU A O 1
ATOM 646 N N . GLN A 1 86 ? -15.376 -0.624 4.272 1.00 97.69 86 GLN A N 1
ATOM 647 C CA . GLN A 1 86 ? -16.033 -0.313 2.991 1.00 97.69 86 GLN A CA 1
ATOM 648 C C . GLN A 1 86 ? -15.128 0.518 2.070 1.00 97.69 86 GLN A C 1
ATOM 650 O O . GLN A 1 86 ? -15.012 0.230 0.876 1.00 97.69 86 GLN A O 1
ATOM 655 N N . ALA A 1 87 ? -14.474 1.541 2.621 1.00 96.69 87 ALA A N 1
ATOM 656 C CA . ALA A 1 87 ? -13.551 2.394 1.887 1.00 96.69 87 ALA A CA 1
ATOM 657 C C . ALA A 1 87 ? -12.309 1.620 1.420 1.00 96.69 87 ALA A C 1
ATOM 659 O O . ALA A 1 87 ? -11.929 1.725 0.252 1.00 96.69 87 ALA A O 1
ATOM 660 N N . ARG A 1 88 ? -11.717 0.794 2.294 1.00 95.75 88 ARG A N 1
ATOM 661 C CA . ARG A 1 88 ? -10.594 -0.089 1.946 1.00 95.75 88 ARG A CA 1
ATOM 662 C C . ARG A 1 88 ? -10.962 -1.048 0.818 1.00 95.75 88 ARG A C 1
ATOM 664 O O . ARG A 1 88 ? -10.208 -1.147 -0.148 1.00 95.75 88 ARG A O 1
ATOM 671 N N . THR A 1 89 ? -12.096 -1.742 0.928 1.00 96.00 89 THR A N 1
ATOM 672 C CA . THR A 1 89 ? -12.572 -2.674 -0.101 1.00 96.00 89 THR A CA 1
ATOM 673 C C . THR A 1 89 ? -12.731 -1.962 -1.433 1.00 96.00 89 THR A C 1
ATOM 675 O O . THR A 1 89 ? -12.192 -2.435 -2.427 1.00 96.00 89 THR A O 1
ATOM 678 N N . LEU A 1 90 ? -13.384 -0.797 -1.452 1.00 94.75 90 LEU A N 1
ATOM 679 C CA . LEU A 1 90 ? -13.563 -0.026 -2.678 1.00 94.75 90 LEU A CA 1
ATOM 680 C C . LEU A 1 90 ? -12.224 0.343 -3.330 1.00 94.75 90 LEU A C 1
ATOM 682 O O . LEU A 1 90 ? -12.031 0.113 -4.522 1.00 94.75 90 LEU A O 1
ATOM 686 N N . VAL A 1 91 ? -11.305 0.913 -2.551 1.00 91.75 91 VAL A N 1
ATOM 687 C CA . VAL A 1 91 ? -9.982 1.326 -3.035 1.00 91.75 91 VAL A CA 1
ATOM 688 C C . VAL A 1 91 ? -9.210 0.125 -3.590 1.00 91.75 91 VAL A C 1
ATOM 690 O O . VAL A 1 91 ? -8.625 0.211 -4.671 1.00 91.75 91 VAL A O 1
ATOM 693 N N . ARG A 1 92 ? -9.266 -1.016 -2.896 1.00 92.75 92 ARG A N 1
ATOM 694 C CA . ARG A 1 92 ? -8.644 -2.267 -3.333 1.00 92.75 92 ARG A CA 1
ATOM 695 C C . ARG A 1 92 ? -9.266 -2.805 -4.623 1.00 92.75 92 ARG A C 1
ATOM 697 O O . ARG A 1 92 ? -8.520 -3.230 -5.498 1.00 92.75 92 ARG A O 1
ATOM 704 N N . THR A 1 93 ? -10.591 -2.779 -4.757 1.00 92.00 93 THR A N 1
ATOM 705 C CA . THR A 1 93 ? -11.293 -3.202 -5.979 1.00 92.00 93 THR A CA 1
ATOM 706 C C . THR A 1 93 ? -10.899 -2.328 -7.162 1.00 92.00 93 THR A C 1
ATOM 708 O O . THR A 1 93 ? -10.469 -2.852 -8.181 1.00 92.00 93 THR A O 1
ATOM 711 N N . VAL A 1 94 ? -10.932 -1.003 -7.002 1.00 89.81 94 VAL A N 1
ATOM 712 C CA . VAL A 1 94 ? -10.545 -0.076 -8.077 1.00 89.81 94 VAL A CA 1
ATOM 713 C C . VAL A 1 94 ? -9.084 -0.277 -8.488 1.00 89.81 94 VAL A C 1
ATOM 715 O O . VAL A 1 94 ? -8.783 -0.256 -9.678 1.00 89.81 94 VAL A O 1
ATOM 718 N N . ALA A 1 95 ? -8.176 -0.519 -7.535 1.00 88.38 95 ALA A N 1
ATOM 719 C CA . ALA A 1 95 ? -6.793 -0.872 -7.855 1.00 88.38 95 ALA A CA 1
ATOM 720 C C . ALA A 1 95 ? -6.716 -2.189 -8.648 1.00 88.38 95 ALA A C 1
ATOM 722 O O . ALA A 1 95 ? -6.029 -2.257 -9.670 1.00 88.38 95 ALA A O 1
ATOM 723 N N . TYR A 1 96 ? -7.445 -3.214 -8.203 1.00 90.12 96 TYR A N 1
ATOM 724 C CA . TYR A 1 96 ? -7.479 -4.537 -8.826 1.00 90.12 96 TYR A CA 1
ATOM 725 C C . TYR A 1 96 ? -8.069 -4.530 -10.239 1.00 90.12 96 TYR A C 1
ATOM 727 O O . TYR A 1 96 ? -7.652 -5.323 -11.073 1.00 90.12 96 TYR A O 1
ATOM 735 N N . ASP A 1 97 ? -8.987 -3.616 -10.543 1.00 89.12 97 ASP A N 1
ATOM 736 C CA . ASP A 1 97 ? -9.587 -3.499 -11.877 1.00 89.12 97 ASP A CA 1
ATOM 737 C C . ASP A 1 97 ? -8.611 -2.926 -12.923 1.00 89.12 97 ASP A C 1
ATOM 739 O O . ASP A 1 97 ? -8.868 -2.976 -14.129 1.00 89.12 97 ASP A O 1
ATOM 743 N N . THR A 1 98 ? -7.454 -2.412 -12.495 1.00 84.56 98 THR A N 1
ATOM 744 C CA . THR A 1 98 ? -6.380 -1.996 -13.405 1.00 84.56 98 THR A CA 1
ATOM 745 C C . THR A 1 98 ? -5.470 -3.174 -13.758 1.00 84.56 98 THR A C 1
ATOM 747 O O . THR A 1 98 ? -5.129 -3.991 -12.904 1.00 84.56 98 THR A O 1
ATOM 750 N N . ALA A 1 99 ? -4.995 -3.249 -15.007 1.00 85.94 99 ALA A N 1
ATOM 751 C CA . ALA A 1 99 ? -4.087 -4.324 -15.423 1.00 85.94 99 ALA A CA 1
ATOM 752 C C . ALA A 1 99 ? -2.795 -4.411 -14.570 1.00 85.94 99 ALA A C 1
ATOM 754 O O . ALA A 1 99 ? -2.433 -5.524 -14.174 1.00 85.94 99 ALA A O 1
ATOM 755 N N . PRO A 1 100 ? -2.113 -3.295 -14.223 1.00 82.88 100 PRO A N 1
ATOM 756 C CA . PRO A 1 100 ? -0.966 -3.343 -13.316 1.00 82.88 100 PRO A CA 1
ATOM 757 C C . PRO A 1 100 ? -1.354 -3.770 -11.897 1.00 82.88 100 PRO A C 1
ATOM 759 O O . PRO A 1 100 ? -0.695 -4.641 -11.329 1.00 82.88 100 PRO A O 1
ATOM 762 N N . GLY A 1 101 ? -2.431 -3.203 -11.339 1.00 85.94 101 GLY A N 1
ATOM 763 C CA . GLY A 1 101 ? -2.881 -3.524 -9.986 1.00 85.94 101 GLY A CA 1
ATOM 764 C C . GLY A 1 101 ? -3.240 -4.998 -9.846 1.00 85.94 101 GLY A C 1
ATOM 765 O O . GLY A 1 101 ? -2.695 -5.669 -8.972 1.00 85.94 101 GLY A O 1
ATOM 766 N N . LYS A 1 102 ? -4.032 -5.543 -10.779 1.00 91.12 102 LYS A N 1
ATOM 767 C CA . LYS A 1 102 ? -4.331 -6.978 -10.851 1.00 91.12 102 LYS A CA 1
ATOM 768 C C . LYS A 1 102 ? -3.067 -7.829 -10.843 1.00 91.12 102 LYS A C 1
ATOM 770 O O . LYS A 1 102 ? -2.935 -8.713 -10.004 1.00 91.12 102 LYS A O 1
ATOM 775 N N . LYS A 1 103 ? -2.124 -7.548 -11.751 1.00 90.31 103 LYS A N 1
ATOM 776 C CA . LYS A 1 103 ? -0.879 -8.317 -11.888 1.00 90.31 103 LYS A CA 1
ATOM 777 C C . LYS A 1 103 ? -0.098 -8.364 -10.574 1.00 90.31 103 LYS A C 1
ATOM 779 O O . LYS A 1 103 ? 0.250 -9.447 -10.111 1.00 90.31 103 LYS A O 1
ATOM 784 N N . PHE A 1 104 ? 0.184 -7.207 -9.979 1.00 90.31 104 PHE A N 1
ATOM 785 C CA . PHE A 1 104 ? 1.002 -7.135 -8.767 1.00 90.31 104 PHE A CA 1
ATOM 786 C C . PHE A 1 104 ? 0.275 -7.698 -7.540 1.00 90.31 104 PHE A C 1
ATOM 788 O O . PHE A 1 104 ? 0.895 -8.392 -6.736 1.00 90.31 104 PHE A O 1
ATOM 795 N N . MET A 1 105 ? -1.039 -7.485 -7.425 1.00 93.81 105 MET A N 1
ATOM 796 C CA . MET A 1 105 ? -1.851 -8.062 -6.348 1.00 93.81 105 MET A CA 1
ATOM 797 C C . MET A 1 105 ? -1.978 -9.587 -6.464 1.00 93.81 105 MET A C 1
ATOM 799 O O . MET A 1 105 ? -1.879 -10.277 -5.447 1.00 93.81 105 MET A O 1
ATOM 803 N N . ASP A 1 106 ? -2.132 -10.131 -7.673 1.00 95.88 106 ASP A N 1
ATOM 804 C CA . ASP A 1 106 ? -2.165 -11.580 -7.912 1.00 95.88 106 ASP A CA 1
ATOM 805 C C . ASP A 1 106 ? -0.799 -12.218 -7.600 1.00 95.88 106 ASP A C 1
ATOM 807 O O . ASP A 1 106 ? -0.734 -13.211 -6.878 1.00 95.88 106 ASP A O 1
ATOM 811 N N . LEU A 1 107 ? 0.309 -11.625 -8.070 1.00 94.00 107 LEU A N 1
ATOM 812 C CA . LEU A 1 107 ? 1.661 -12.101 -7.742 1.00 94.00 107 LEU A CA 1
ATOM 813 C C . LEU A 1 107 ? 1.908 -12.095 -6.231 1.00 94.00 107 LEU A C 1
ATOM 815 O O . LEU A 1 107 ? 2.441 -13.065 -5.688 1.00 94.00 107 LEU A O 1
ATOM 819 N N . CYS A 1 108 ? 1.496 -11.019 -5.558 1.00 93.94 108 CYS A N 1
ATOM 820 C CA . CYS A 1 108 ? 1.727 -10.867 -4.133 1.00 93.94 108 CYS A CA 1
ATOM 821 C C . CYS A 1 108 ? 0.896 -11.839 -3.292 1.00 93.94 108 CYS A C 1
ATOM 823 O O . CYS A 1 108 ? 1.430 -12.530 -2.425 1.00 93.94 108 CYS A O 1
ATOM 825 N N . SER A 1 109 ? -0.403 -11.943 -3.581 1.00 94.88 109 SER A N 1
ATOM 826 C CA . SER A 1 109 ? -1.305 -12.858 -2.872 1.00 94.88 109 SER A CA 1
ATOM 827 C C . SER A 1 109 ? -0.964 -14.332 -3.100 1.00 94.88 109 SER A C 1
ATOM 829 O O . SER A 1 109 ? -1.168 -15.144 -2.201 1.00 94.88 109 SER A O 1
ATOM 831 N N . ALA A 1 110 ? -0.383 -14.674 -4.254 1.00 96.00 110 ALA A N 1
ATOM 832 C CA . ALA A 1 110 ? 0.122 -16.013 -4.546 1.00 96.00 110 ALA A CA 1
ATOM 833 C C . ALA A 1 110 ? 1.504 -16.312 -3.928 1.00 96.00 110 ALA A C 1
ATOM 835 O O . ALA A 1 110 ? 2.040 -17.397 -4.148 1.00 96.00 110 ALA A O 1
ATOM 836 N N . GLY A 1 111 ? 2.123 -15.365 -3.211 1.00 94.06 111 GLY A N 1
ATOM 837 C CA . GLY A 1 111 ? 3.462 -15.537 -2.637 1.00 94.06 111 GLY A CA 1
ATOM 838 C C . GLY A 1 111 ? 4.585 -15.627 -3.677 1.00 94.06 111 GLY A C 1
ATOM 839 O O . GLY A 1 111 ? 5.685 -16.076 -3.358 1.00 94.06 111 GLY A O 1
ATOM 840 N N . ARG A 1 112 ? 4.349 -15.195 -4.924 1.00 95.81 112 ARG A N 1
ATOM 841 C CA . ARG A 1 112 ? 5.335 -15.216 -6.022 1.00 95.81 112 ARG A CA 1
ATOM 842 C C . ARG A 1 112 ? 6.276 -14.009 -5.931 1.00 95.81 112 ARG A C 1
ATOM 844 O O . ARG A 1 112 ? 6.354 -13.198 -6.855 1.00 95.81 112 ARG A O 1
ATOM 851 N N . LEU A 1 113 ? 6.972 -13.882 -4.799 1.00 92.00 113 LEU A N 1
ATOM 852 C CA . LEU A 1 113 ? 7.760 -12.696 -4.436 1.00 92.00 113 LEU A CA 1
ATOM 853 C C . LEU A 1 113 ? 8.913 -12.413 -5.407 1.00 92.00 113 LEU A C 1
ATOM 855 O O . LEU A 1 113 ? 9.141 -11.261 -5.761 1.00 92.00 113 LEU A O 1
ATOM 859 N N . GLU A 1 114 ? 9.583 -13.449 -5.912 1.00 93.06 114 GLU A N 1
ATOM 860 C CA . GLU A 1 114 ? 10.664 -13.289 -6.896 1.00 93.06 114 GLU A CA 1
ATOM 861 C C . GLU A 1 114 ? 10.171 -12.714 -8.224 1.00 93.06 114 GLU A C 1
ATOM 863 O O . GLU A 1 114 ? 10.811 -11.864 -8.841 1.00 93.06 114 GLU A O 1
ATOM 868 N N . GLU A 1 115 ? 8.994 -13.148 -8.668 1.00 93.75 115 GLU A N 1
ATOM 869 C CA . GLU A 1 115 ? 8.402 -12.653 -9.906 1.00 93.75 115 GLU A CA 1
ATOM 870 C C . GLU A 1 115 ? 7.838 -11.250 -9.732 1.00 93.75 115 GLU A C 1
ATOM 872 O O . GLU A 1 115 ? 8.028 -10.415 -10.615 1.00 93.75 115 GLU A O 1
ATOM 877 N N . TYR A 1 116 ? 7.218 -10.974 -8.580 1.00 91.44 116 TYR A N 1
ATOM 878 C CA . TYR A 1 116 ? 6.850 -9.619 -8.180 1.00 91.44 116 TYR A CA 1
ATOM 879 C C . TYR A 1 116 ? 8.069 -8.696 -8.240 1.00 91.44 116 TYR A C 1
ATOM 881 O O . TYR A 1 116 ? 8.016 -7.654 -8.887 1.00 91.44 116 TYR A O 1
ATOM 889 N N . ASN A 1 117 ? 9.179 -9.103 -7.619 1.00 89.69 117 ASN A N 1
ATOM 890 C CA . ASN A 1 117 ? 10.408 -8.324 -7.554 1.00 89.69 117 ASN A CA 1
ATOM 891 C C . ASN A 1 117 ? 11.007 -8.097 -8.945 1.00 89.69 117 ASN A C 1
ATOM 893 O O . ASN A 1 117 ? 11.258 -6.959 -9.323 1.00 89.69 117 ASN A O 1
ATOM 897 N N . ARG A 1 118 ? 11.158 -9.153 -9.754 1.00 90.81 118 ARG A N 1
ATOM 898 C CA . ARG A 1 118 ? 11.665 -9.051 -11.132 1.00 90.81 118 ARG A CA 1
ATOM 899 C C . ARG A 1 118 ? 10.866 -8.046 -11.963 1.00 90.81 118 ARG A C 1
ATOM 901 O O . ARG A 1 118 ? 11.454 -7.268 -12.708 1.00 90.81 118 ARG A O 1
ATOM 908 N N . GLU A 1 119 ? 9.544 -8.071 -11.836 1.00 87.44 119 GLU A N 1
ATOM 909 C CA . GLU A 1 119 ? 8.635 -7.180 -12.560 1.00 87.44 119 GLU A CA 1
ATOM 910 C C . GLU A 1 119 ? 8.665 -5.750 -12.012 1.00 87.44 119 GLU A C 1
ATOM 912 O O . GLU A 1 119 ? 8.683 -4.803 -12.790 1.00 87.44 119 GLU A O 1
ATOM 917 N N . ALA A 1 120 ? 8.711 -5.579 -10.690 1.00 85.31 120 ALA A N 1
ATOM 918 C CA . ALA A 1 120 ? 8.740 -4.270 -10.043 1.00 85.31 120 ALA A CA 1
ATOM 919 C C . ALA A 1 120 ? 10.105 -3.566 -10.166 1.00 85.31 120 ALA A C 1
ATOM 921 O O . ALA A 1 120 ? 10.148 -2.338 -10.239 1.00 85.31 120 ALA A O 1
ATOM 922 N N . CYS A 1 121 ? 11.222 -4.306 -10.210 1.00 83.44 121 CYS A N 1
ATOM 923 C CA . CYS A 1 121 ? 12.553 -3.728 -10.420 1.00 83.44 121 CYS A CA 1
ATOM 924 C C . CYS A 1 121 ? 12.838 -3.401 -11.900 1.00 83.44 121 CYS A C 1
ATOM 926 O O . CYS A 1 121 ? 13.847 -2.750 -12.189 1.00 83.44 121 CYS A O 1
ATOM 928 N N . ALA A 1 122 ? 12.034 -3.885 -12.857 1.00 83.88 122 ALA A N 1
ATOM 929 C CA . ALA A 1 122 ? 12.371 -3.758 -14.274 1.00 83.88 122 ALA A CA 1
ATOM 930 C C . ALA A 1 122 ? 12.349 -2.286 -14.734 1.00 83.88 122 ALA A C 1
ATOM 932 O O . ALA A 1 122 ? 11.625 -1.449 -14.189 1.00 83.88 122 ALA A O 1
ATOM 933 N N . ASN A 1 123 ? 13.147 -1.946 -15.747 1.00 75.56 123 ASN A N 1
ATOM 934 C CA . ASN A 1 123 ? 13.216 -0.573 -16.258 1.00 75.56 123 ASN A CA 1
ATOM 935 C C . ASN A 1 123 ? 11.844 -0.096 -16.760 1.00 75.56 123 ASN A C 1
ATOM 937 O O . ASN A 1 123 ? 11.128 -0.852 -17.415 1.00 75.56 123 ASN A O 1
ATOM 941 N N . ASN A 1 124 ? 11.504 1.169 -16.493 1.00 67.12 124 ASN A N 1
ATOM 942 C CA . ASN A 1 124 ? 10.224 1.789 -16.863 1.00 67.12 124 ASN A CA 1
ATOM 943 C C . ASN A 1 124 ? 8.974 1.100 -16.283 1.00 67.12 124 ASN A C 1
ATOM 945 O O . ASN A 1 124 ? 7.876 1.263 -16.813 1.00 67.12 124 ASN A O 1
ATOM 949 N N . THR A 1 125 ? 9.121 0.342 -15.197 1.00 70.31 125 THR A N 1
ATOM 950 C CA . THR A 1 125 ? 7.987 -0.218 -14.452 1.00 70.31 125 THR A CA 1
ATOM 951 C C . THR A 1 125 ? 7.689 0.597 -13.204 1.00 70.31 125 THR A C 1
ATOM 953 O O . THR A 1 125 ? 8.443 1.495 -12.834 1.00 70.31 125 THR A O 1
ATOM 956 N N . PHE A 1 126 ? 6.578 0.270 -12.543 1.00 64.75 126 PHE A N 1
ATOM 957 C CA . PHE A 1 126 ? 6.068 0.979 -11.373 1.00 64.75 126 PHE A CA 1
ATOM 958 C C . PHE A 1 126 ? 7.127 1.238 -10.289 1.00 64.75 126 PHE A C 1
ATOM 960 O O . PHE A 1 126 ? 7.180 2.341 -9.756 1.00 64.75 126 PHE A O 1
ATOM 967 N N . GLY A 1 127 ? 8.027 0.283 -10.030 1.00 65.12 127 GLY A N 1
ATOM 968 C CA . GLY A 1 127 ? 9.097 0.441 -9.041 1.00 65.12 127 GLY A CA 1
ATOM 969 C C . GLY A 1 127 ? 10.346 1.181 -9.539 1.00 65.12 127 GLY A C 1
ATOM 970 O O . GLY A 1 127 ? 11.282 1.386 -8.769 1.00 65.12 127 GLY A O 1
ATOM 971 N N . ASN A 1 128 ? 10.421 1.597 -10.806 1.00 67.50 128 ASN A N 1
ATOM 972 C CA . ASN A 1 128 ? 11.647 2.172 -11.378 1.00 67.50 128 ASN A CA 1
ATOM 973 C C . ASN A 1 128 ? 11.427 3.372 -12.320 1.00 67.50 128 ASN A C 1
ATOM 975 O O . ASN A 1 128 ? 12.296 3.709 -13.121 1.00 67.50 128 ASN A O 1
ATOM 979 N N . ILE A 1 129 ? 10.263 4.013 -12.237 1.00 70.50 129 ILE A N 1
ATOM 980 C CA . ILE A 1 129 ? 9.926 5.262 -12.939 1.00 70.50 129 ILE A CA 1
ATOM 981 C C . ILE A 1 129 ? 10.108 6.483 -12.038 1.00 70.50 129 ILE A C 1
ATOM 983 O O . ILE A 1 129 ? 10.026 6.388 -10.820 1.00 70.50 129 ILE A O 1
ATOM 987 N N . ASN A 1 130 ? 10.332 7.655 -12.630 1.00 69.00 130 ASN A N 1
ATOM 988 C CA . ASN A 1 130 ? 10.376 8.907 -11.876 1.00 69.00 130 ASN A CA 1
ATOM 989 C C . ASN A 1 130 ? 8.979 9.530 -11.798 1.00 69.00 130 ASN A C 1
ATOM 991 O O . ASN A 1 130 ? 8.260 9.591 -12.796 1.00 69.00 130 ASN A O 1
ATOM 99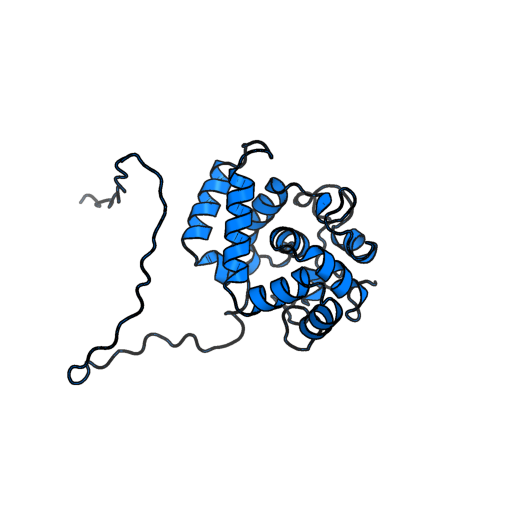5 N N . VAL A 1 131 ? 8.631 10.064 -10.633 1.00 67.12 131 VAL A N 1
ATOM 996 C CA . VAL A 1 131 ? 7.362 10.740 -10.364 1.00 67.12 131 VAL A CA 1
ATOM 997 C C . VAL A 1 131 ? 7.660 12.178 -9.992 1.00 67.12 131 VAL A C 1
ATOM 999 O O . VAL A 1 131 ? 8.283 12.444 -8.967 1.00 67.12 131 VAL A O 1
ATOM 1002 N N . GLY A 1 132 ? 7.280 13.123 -10.852 1.00 66.06 132 GLY A N 1
ATOM 1003 C CA . GLY A 1 132 ? 7.603 14.536 -10.623 1.00 66.06 132 GLY A CA 1
ATOM 1004 C C . GLY A 1 132 ? 9.110 14.797 -10.466 1.00 66.06 132 GLY A C 1
ATOM 1005 O O . GLY A 1 132 ? 9.499 15.682 -9.716 1.00 66.06 132 GLY A O 1
ATOM 1006 N N . GLY A 1 133 ? 9.960 13.997 -11.125 1.00 67.62 133 GLY A N 1
ATOM 1007 C CA . GLY A 1 133 ? 11.423 14.082 -11.018 1.00 67.62 133 GLY A CA 1
ATOM 1008 C C . GLY A 1 133 ? 12.034 13.336 -9.827 1.00 67.62 133 GLY A C 1
ATOM 1009 O O . GLY A 1 133 ? 13.256 13.237 -9.750 1.00 67.62 133 GLY A O 1
ATOM 1010 N N . ILE A 1 134 ? 11.213 12.766 -8.943 1.00 67.81 134 ILE A N 1
ATOM 1011 C CA . ILE A 1 134 ? 11.664 11.966 -7.807 1.00 67.81 134 ILE A CA 1
ATOM 1012 C C . ILE A 1 134 ? 11.685 10.477 -8.207 1.00 67.81 134 ILE A C 1
ATOM 1014 O O . ILE A 1 134 ? 10.696 9.987 -8.756 1.00 67.81 134 ILE A O 1
ATOM 1018 N N . PRO A 1 135 ? 12.774 9.734 -7.957 1.00 68.44 135 PRO A N 1
ATOM 1019 C CA . PRO A 1 135 ? 12.833 8.295 -8.216 1.00 68.44 135 PRO A CA 1
ATOM 1020 C C . PRO A 1 135 ? 11.745 7.486 -7.494 1.00 68.44 135 PRO A C 1
ATOM 1022 O O . PRO A 1 135 ? 11.467 7.736 -6.323 1.00 68.44 135 PRO A O 1
ATOM 1025 N N . ALA A 1 136 ? 11.153 6.485 -8.161 1.00 67.56 136 ALA A N 1
ATOM 1026 C CA . ALA A 1 136 ? 10.133 5.596 -7.585 1.00 67.56 136 ALA A CA 1
ATOM 1027 C C . ALA A 1 136 ? 10.549 5.012 -6.227 1.00 67.56 136 ALA A C 1
ATOM 1029 O O . ALA A 1 136 ? 9.725 4.905 -5.325 1.00 67.56 136 ALA A O 1
ATOM 1030 N N . ASP A 1 137 ? 11.824 4.681 -6.025 1.00 62.94 137 ASP A N 1
ATOM 1031 C CA . ASP A 1 137 ? 12.318 4.180 -4.738 1.00 62.94 137 ASP A CA 1
ATOM 1032 C C . ASP A 1 137 ? 12.104 5.116 -3.562 1.00 62.94 137 ASP A C 1
ATOM 1034 O O . ASP A 1 137 ? 11.892 4.637 -2.449 1.00 62.94 137 ASP A O 1
ATOM 1038 N N . ALA A 1 138 ? 12.090 6.424 -3.806 1.00 64.50 138 ALA A N 1
ATOM 1039 C CA . ALA A 1 138 ? 11.710 7.409 -2.806 1.00 64.50 138 ALA A CA 1
ATOM 1040 C C . ALA A 1 138 ? 10.261 7.227 -2.350 1.00 64.50 138 ALA A C 1
ATOM 1042 O O . ALA A 1 138 ? 9.938 7.573 -1.227 1.00 64.50 138 ALA A O 1
ATOM 1043 N N . PHE A 1 139 ? 9.388 6.705 -3.214 1.00 73.25 139 PHE A N 1
ATOM 1044 C CA . PHE A 1 139 ? 7.961 6.545 -2.949 1.00 73.25 139 PHE A CA 1
ATOM 1045 C C . PHE A 1 139 ? 7.592 5.179 -2.397 1.00 73.25 139 PHE A C 1
ATOM 1047 O O . PHE A 1 139 ? 6.685 5.103 -1.581 1.00 73.25 139 PHE A O 1
ATOM 1054 N N . PHE A 1 140 ? 8.294 4.118 -2.794 1.00 75.56 140 PHE A N 1
ATOM 1055 C CA . PHE A 1 140 ? 8.020 2.757 -2.314 1.00 75.56 140 PHE A CA 1
ATOM 1056 C C . PHE A 1 140 ? 8.824 2.392 -1.075 1.00 75.56 140 PHE A C 1
ATOM 1058 O O . PHE A 1 140 ? 8.309 1.759 -0.160 1.00 75.56 140 PHE A O 1
ATOM 1065 N N . CYS A 1 141 ? 10.089 2.804 -1.048 1.00 77.62 141 CYS A N 1
ATOM 1066 C CA . CYS A 1 141 ? 11.048 2.413 -0.024 1.00 77.62 141 CYS A CA 1
ATOM 1067 C C . CYS A 1 141 ? 11.640 3.619 0.697 1.00 77.62 141 CYS A C 1
ATOM 1069 O O . CYS A 1 141 ? 12.578 3.427 1.450 1.00 77.62 141 CYS A O 1
ATOM 1071 N N . GLY A 1 142 ? 11.136 4.840 0.460 1.00 65.19 142 GLY A N 1
ATOM 1072 C CA . GLY A 1 142 ? 11.553 6.082 1.127 1.00 65.19 142 GLY A CA 1
ATOM 1073 C C . GLY A 1 142 ? 13.048 6.277 1.227 1.00 65.19 142 GLY A C 1
ATOM 1074 O O . GLY A 1 142 ? 13.577 6.605 2.288 1.00 65.19 142 GLY A O 1
ATOM 1075 N N . SER A 1 143 ? 13.716 6.080 0.095 1.00 65.19 143 SER A N 1
ATOM 1076 C CA . SER A 1 143 ? 15.106 6.469 -0.079 1.00 65.19 143 SER A CA 1
ATOM 1077 C C . SER A 1 143 ? 15.293 7.927 0.356 1.00 65.19 143 SER A C 1
ATOM 1079 O O . SER A 1 143 ? 14.804 8.858 -0.292 1.00 65.19 143 SER A O 1
ATOM 1081 N N . THR A 1 144 ? 16.023 8.133 1.456 1.00 58.19 144 THR A N 1
ATOM 1082 C CA . THR A 1 144 ? 16.345 9.467 1.991 1.00 58.19 144 THR A CA 1
ATOM 1083 C C . THR A 1 144 ? 17.229 10.259 1.028 1.00 58.19 144 THR A C 1
ATOM 1085 O O . THR A 1 144 ? 17.162 11.487 0.999 1.00 58.19 144 THR A O 1
ATOM 1088 N N . ARG A 1 145 ? 17.995 9.568 0.168 1.00 61.16 145 ARG A N 1
ATOM 1089 C CA . ARG A 1 145 ? 18.745 10.166 -0.952 1.00 61.16 145 ARG A CA 1
ATOM 1090 C C . ARG A 1 145 ? 17.846 10.804 -1.999 1.00 61.16 145 ARG A C 1
ATOM 1092 O O . ARG A 1 145 ? 18.258 11.752 -2.661 1.00 61.16 145 ARG A O 1
ATOM 1099 N N . SER A 1 146 ? 16.643 10.270 -2.156 1.00 61.03 146 SER A N 1
ATOM 1100 C CA . SER A 1 146 ? 15.696 10.679 -3.187 1.00 61.03 146 SER A CA 1
ATOM 1101 C C . SER A 1 146 ? 14.730 11.771 -2.690 1.00 61.03 146 SER A C 1
ATOM 1103 O O . SER A 1 146 ? 13.826 12.171 -3.416 1.00 61.03 146 SER A O 1
ATOM 1105 N N . GLY A 1 147 ? 14.949 12.303 -1.477 1.00 57.66 147 GLY A N 1
ATOM 1106 C CA . GLY A 1 147 ? 14.351 13.556 -0.998 1.00 57.66 147 GLY A CA 1
ATOM 1107 C C . GLY A 1 147 ? 12.959 13.446 -0.368 1.00 57.66 147 GLY A C 1
ATOM 1108 O O . GLY A 1 147 ? 12.392 14.472 0.011 1.00 57.66 147 GLY A O 1
ATOM 1109 N N . ILE A 1 148 ? 12.409 12.236 -0.219 1.00 66.19 148 ILE A N 1
ATOM 1110 C CA . ILE A 1 148 ? 11.146 12.019 0.495 1.00 66.19 148 ILE A CA 1
ATOM 1111 C C . ILE A 1 148 ? 11.442 11.551 1.912 1.00 66.19 148 ILE A C 1
ATOM 1113 O O . ILE A 1 148 ? 11.933 10.449 2.135 1.00 66.19 148 ILE A O 1
ATOM 1117 N N . ASP A 1 149 ? 11.100 12.406 2.871 1.00 63.44 149 ASP A N 1
ATOM 1118 C CA . ASP A 1 149 ? 11.097 12.068 4.285 1.00 63.44 149 ASP A CA 1
ATOM 1119 C C . ASP A 1 149 ? 9.651 11.952 4.781 1.00 63.44 149 ASP A C 1
ATOM 1121 O O . ASP A 1 149 ? 8.922 12.949 4.849 1.00 63.44 149 ASP A O 1
ATOM 1125 N N . TRP A 1 150 ? 9.234 10.727 5.118 1.00 67.69 150 TRP A N 1
ATOM 1126 C CA . TRP A 1 150 ? 7.947 10.456 5.767 1.00 67.69 150 TRP A CA 1
ATOM 1127 C C . TRP A 1 150 ? 8.001 10.578 7.294 1.00 67.69 150 TRP A C 1
ATOM 1129 O O . TRP A 1 150 ? 6.977 10.354 7.936 1.00 67.69 150 TRP A O 1
ATOM 1139 N N . ALA A 1 151 ? 9.118 11.021 7.888 1.00 61.22 151 ALA A N 1
ATOM 1140 C CA . ALA A 1 151 ? 9.198 11.481 9.283 1.00 61.22 151 ALA A CA 1
ATOM 1141 C C . ALA A 1 151 ? 8.453 12.816 9.510 1.00 61.22 151 ALA A C 1
ATOM 1143 O O . ALA A 1 151 ? 8.867 13.657 10.311 1.00 61.22 151 ALA A O 1
ATOM 1144 N N . ARG A 1 152 ? 7.360 13.066 8.780 1.00 59.66 152 ARG A N 1
ATOM 1145 C CA . ARG A 1 152 ? 6.574 14.291 8.929 1.00 59.66 152 ARG A CA 1
ATOM 1146 C C . ARG A 1 152 ? 5.681 14.161 10.162 1.00 59.66 152 ARG A C 1
ATOM 1148 O O . ARG A 1 152 ? 5.064 13.113 10.342 1.00 59.66 152 ARG A O 1
ATOM 1155 N N . PRO A 1 153 ? 5.487 15.242 10.938 1.00 53.44 153 PRO A N 1
ATOM 1156 C CA . PRO A 1 153 ? 4.614 15.230 12.113 1.00 53.44 153 PRO A CA 1
ATOM 1157 C C . PRO A 1 153 ? 3.185 14.737 11.835 1.00 53.44 153 PRO A C 1
ATOM 1159 O O . PRO A 1 153 ? 2.552 14.164 12.716 1.00 53.44 153 PRO A O 1
ATOM 1162 N N . TRP A 1 154 ? 2.677 14.930 10.613 1.00 56.66 154 TRP A N 1
ATOM 1163 C CA . TRP A 1 154 ? 1.334 14.500 10.212 1.00 56.66 154 TRP A CA 1
ATOM 1164 C C . TRP A 1 154 ? 1.233 13.024 9.788 1.00 56.66 154 TRP A C 1
ATOM 1166 O O . TRP A 1 154 ? 0.122 12.531 9.622 1.00 56.66 154 TRP A O 1
ATOM 1176 N N . TRP A 1 155 ? 2.355 12.314 9.616 1.00 55.16 155 TRP A N 1
ATOM 1177 C CA . TRP A 1 155 ? 2.391 10.868 9.336 1.00 55.16 155 TRP A CA 1
ATOM 1178 C C . TRP A 1 155 ? 2.558 10.007 10.597 1.00 55.16 155 TRP A C 1
ATOM 1180 O O . TRP A 1 155 ? 2.562 8.782 10.508 1.00 55.16 155 TRP A O 1
ATOM 1190 N N . GLY A 1 156 ? 2.652 10.646 11.767 1.00 52.34 156 GLY A N 1
ATOM 1191 C CA . GLY A 1 156 ? 2.858 10.000 13.060 1.00 52.34 156 GLY A CA 1
ATOM 1192 C C . GLY A 1 156 ? 4.253 10.270 13.628 1.00 52.34 156 GLY A C 1
ATOM 1193 O O . GLY A 1 156 ? 5.227 10.459 12.908 1.00 52.34 156 GLY A O 1
ATOM 1194 N N . SER A 1 157 ? 4.357 10.304 14.954 1.00 49.66 157 SER A N 1
ATOM 1195 C CA . SER A 1 157 ? 5.562 10.693 15.705 1.00 49.66 157 SER A CA 1
ATOM 1196 C C . SER A 1 157 ? 6.574 9.558 15.928 1.00 49.66 157 SER A C 1
ATOM 1198 O O . SER A 1 157 ? 7.431 9.653 16.805 1.00 49.66 157 SER A O 1
ATOM 1200 N N . THR A 1 158 ? 6.502 8.470 15.161 1.00 53.69 158 THR A N 1
ATOM 1201 C CA . THR A 1 158 ? 7.415 7.327 15.305 1.00 53.69 158 THR A CA 1
ATOM 1202 C C . THR A 1 158 ? 8.108 7.023 13.986 1.00 53.69 158 THR A C 1
ATOM 1204 O O . THR A 1 158 ? 7.545 7.254 12.926 1.00 53.69 158 THR A O 1
ATOM 1207 N N . VAL A 1 159 ? 9.349 6.534 14.089 1.00 59.12 159 VAL A N 1
ATOM 1208 C CA . VAL A 1 159 ? 10.241 6.037 13.023 1.00 59.12 159 VAL A CA 1
ATOM 1209 C C . VAL A 1 159 ? 9.551 5.838 11.659 1.00 59.12 159 VAL A C 1
ATOM 1211 O O . VAL A 1 159 ? 8.609 5.036 11.610 1.00 59.12 159 VAL A O 1
ATOM 1214 N N . PRO A 1 160 ? 10.047 6.470 10.568 1.00 64.38 160 PRO A N 1
ATOM 1215 C CA . PRO A 1 160 ? 9.435 6.396 9.242 1.00 64.38 160 PRO A CA 1
ATOM 1216 C C . PRO A 1 160 ? 9.066 4.963 8.846 1.00 64.38 160 PRO A C 1
ATOM 1218 O O . PRO A 1 160 ? 9.881 4.060 9.076 1.00 64.38 160 PRO A O 1
ATOM 1221 N N . PRO A 1 161 ? 7.903 4.736 8.200 1.00 66.62 161 PRO A N 1
ATOM 1222 C CA . PRO A 1 161 ? 7.472 3.403 7.761 1.00 66.62 161 PRO A CA 1
ATOM 1223 C C . PRO A 1 161 ? 8.553 2.638 6.985 1.00 66.62 161 PRO A C 1
ATOM 1225 O O . PRO A 1 161 ? 8.695 1.432 7.112 1.00 66.62 161 PRO A O 1
ATOM 1228 N N . VAL A 1 162 ? 9.383 3.373 6.257 1.00 67.75 162 VAL A N 1
ATOM 1229 C CA . VAL A 1 162 ? 10.518 2.900 5.456 1.00 67.75 162 VAL A CA 1
ATOM 1230 C C . VAL A 1 162 ? 11.570 2.164 6.235 1.00 67.75 162 VAL A C 1
ATOM 1232 O O . VAL A 1 162 ? 11.957 1.062 5.860 1.00 67.75 162 VAL A O 1
ATOM 1235 N N . LYS A 1 163 ? 12.060 2.793 7.309 1.00 71.19 163 LYS A N 1
ATOM 1236 C CA . LYS A 1 163 ? 13.116 2.201 8.117 1.00 71.19 163 LYS A CA 1
ATOM 1237 C C . LYS A 1 163 ? 12.618 0.864 8.662 1.00 71.19 163 LYS A C 1
ATOM 1239 O O . LYS A 1 163 ? 13.356 -0.111 8.657 1.00 71.19 163 LYS A O 1
ATOM 1244 N N . ARG A 1 164 ? 11.326 0.802 9.007 1.00 77.38 164 ARG A N 1
ATOM 1245 C CA . ARG A 1 164 ? 10.667 -0.439 9.412 1.00 77.38 164 ARG A CA 1
ATOM 1246 C C . ARG A 1 164 ? 10.580 -1.459 8.278 1.00 77.38 164 ARG A C 1
ATOM 1248 O O . ARG A 1 164 ? 10.846 -2.614 8.548 1.00 77.38 164 ARG A O 1
ATOM 1255 N N . ILE A 1 165 ? 10.240 -1.070 7.044 1.00 85.19 165 ILE A N 1
ATOM 1256 C CA . ILE A 1 165 ? 10.187 -1.995 5.891 1.00 85.19 165 ILE A CA 1
ATOM 1257 C C . ILE A 1 165 ? 11.555 -2.624 5.626 1.00 85.19 165 ILE A C 1
ATOM 1259 O O . ILE A 1 165 ? 11.649 -3.836 5.460 1.00 85.19 165 ILE A O 1
ATOM 1263 N N . CYS A 1 166 ? 12.616 -1.817 5.607 1.00 83.44 166 CYS A N 1
ATOM 1264 C CA . CYS A 1 166 ? 13.959 -2.312 5.316 1.00 83.44 166 CYS A CA 1
ATOM 1265 C C . CYS A 1 166 ? 14.495 -3.268 6.381 1.00 83.44 166 CYS A C 1
ATOM 1267 O O . CYS A 1 166 ? 15.227 -4.199 6.052 1.00 83.44 166 CYS A O 1
ATOM 1269 N N . GLU A 1 167 ? 14.103 -3.059 7.634 1.00 85.06 167 GLU A N 1
ATOM 1270 C CA . GLU A 1 167 ? 14.473 -3.899 8.774 1.00 85.06 167 GLU A CA 1
ATOM 1271 C C . GLU A 1 167 ? 13.443 -5.018 9.049 1.00 85.06 167 GLU A C 1
ATOM 1273 O O . GLU A 1 167 ? 13.651 -5.825 9.954 1.00 85.06 167 GLU A O 1
ATOM 1278 N N . ALA A 1 168 ? 12.333 -5.088 8.300 1.00 88.12 168 ALA A N 1
ATOM 1279 C CA . ALA A 1 168 ? 11.268 -6.059 8.540 1.00 88.12 168 ALA A CA 1
ATOM 1280 C C . ALA A 1 168 ? 11.622 -7.452 8.011 1.00 88.12 168 ALA A C 1
ATOM 1282 O O . ALA A 1 168 ? 12.202 -7.616 6.940 1.00 88.12 168 ALA A O 1
ATOM 1283 N N . GLU A 1 169 ? 11.191 -8.479 8.735 1.00 88.50 169 GLU A N 1
ATOM 1284 C CA . GLU A 1 169 ? 11.300 -9.859 8.275 1.00 88.50 169 GLU A CA 1
ATOM 1285 C C . GLU A 1 169 ? 10.278 -10.136 7.150 1.00 88.50 169 GLU A C 1
ATOM 1287 O O . GLU A 1 169 ? 9.117 -9.708 7.252 1.00 88.50 169 GLU A O 1
ATOM 1292 N N . PRO A 1 170 ? 10.653 -10.861 6.078 1.00 86.31 170 PRO A N 1
ATOM 1293 C CA . PRO A 1 170 ? 9.717 -11.256 5.032 1.00 86.31 170 PRO A CA 1
ATOM 1294 C C . PRO A 1 170 ? 8.467 -11.944 5.595 1.00 86.31 170 PRO A C 1
ATOM 1296 O O . PRO A 1 170 ? 8.545 -12.813 6.457 1.00 86.31 170 PRO A O 1
ATOM 1299 N N . GLY A 1 171 ? 7.289 -11.559 5.102 1.00 88.06 171 GLY A N 1
ATOM 1300 C CA . GLY A 1 171 ? 6.021 -12.142 5.554 1.00 88.06 171 GLY A CA 1
ATOM 1301 C C . GLY A 1 171 ? 5.401 -11.474 6.788 1.00 88.06 171 GLY A C 1
ATOM 1302 O O . GLY A 1 171 ? 4.249 -11.768 7.108 1.00 88.06 171 GLY A O 1
ATOM 1303 N N . THR A 1 172 ? 6.103 -10.548 7.449 1.00 92.69 172 THR A N 1
ATOM 1304 C CA . THR A 1 172 ? 5.650 -9.953 8.720 1.00 92.69 172 THR A CA 1
ATOM 1305 C C . THR A 1 172 ? 4.928 -8.612 8.591 1.00 92.69 172 THR A C 1
ATOM 1307 O O . THR A 1 172 ? 4.544 -8.040 9.611 1.00 92.69 172 THR A O 1
ATOM 1310 N N . ALA A 1 173 ? 4.683 -8.104 7.376 1.00 91.94 173 ALA A N 1
ATOM 1311 C CA . ALA A 1 173 ? 4.161 -6.749 7.161 1.00 91.94 173 ALA A CA 1
ATOM 1312 C C . ALA A 1 173 ? 2.893 -6.446 7.976 1.00 91.94 173 ALA A C 1
ATOM 1314 O O . ALA A 1 173 ? 2.772 -5.369 8.558 1.00 91.94 173 ALA A O 1
ATOM 1315 N N . TYR A 1 174 ? 1.969 -7.408 8.030 1.00 92.00 174 TYR A N 1
ATOM 1316 C CA . TYR A 1 174 ? 0.654 -7.279 8.666 1.00 92.00 174 TYR A CA 1
ATOM 1317 C C . TYR A 1 174 ? 0.601 -7.785 10.113 1.00 92.00 174 TYR A C 1
ATOM 1319 O O . TYR A 1 174 ? -0.461 -7.732 10.733 1.00 92.00 174 TYR A O 1
ATOM 1327 N N . ASN A 1 175 ? 1.718 -8.263 10.666 1.00 93.19 175 ASN A N 1
ATOM 1328 C CA . ASN A 1 175 ? 1.791 -8.610 12.084 1.00 93.19 175 ASN A CA 1
ATOM 1329 C C . ASN A 1 175 ? 1.622 -7.345 12.934 1.00 93.19 175 ASN A C 1
ATOM 1331 O O . ASN A 1 175 ? 1.943 -6.254 12.475 1.00 93.19 175 ASN A O 1
ATOM 1335 N N . ALA A 1 176 ? 1.201 -7.478 14.195 1.00 86.62 176 ALA A N 1
ATOM 1336 C CA . ALA A 1 176 ? 0.995 -6.331 15.092 1.00 86.62 176 ALA A CA 1
ATOM 1337 C C . ALA A 1 176 ? 2.238 -5.426 15.246 1.00 86.62 176 ALA A C 1
ATOM 1339 O O . ALA A 1 176 ? 2.114 -4.229 15.483 1.00 86.62 176 ALA A O 1
ATOM 1340 N N . THR A 1 177 ? 3.438 -5.993 15.096 1.00 82.88 177 THR A N 1
ATOM 1341 C CA . THR A 1 177 ? 4.722 -5.272 15.120 1.00 82.88 177 THR A CA 1
ATOM 1342 C C . THR A 1 177 ? 5.244 -4.897 13.728 1.00 82.88 177 THR A C 1
ATOM 1344 O O . THR A 1 177 ? 6.215 -4.148 13.622 1.00 82.88 177 THR A O 1
ATOM 1347 N N . GLY A 1 178 ? 4.614 -5.405 12.667 1.00 86.44 178 GLY A N 1
ATOM 1348 C CA . GLY A 1 178 ? 4.944 -5.115 11.277 1.00 86.44 178 GLY A CA 1
ATOM 1349 C C . GLY A 1 178 ? 4.541 -3.701 10.866 1.00 86.44 178 GLY A C 1
ATOM 1350 O O . GLY A 1 178 ? 3.725 -3.041 11.514 1.00 86.44 178 GLY A O 1
ATOM 1351 N N . PHE A 1 179 ? 5.112 -3.207 9.766 1.00 85.62 179 PHE A N 1
ATOM 1352 C CA . PHE A 1 179 ? 4.891 -1.818 9.356 1.00 85.62 179 PHE A CA 1
ATOM 1353 C C . P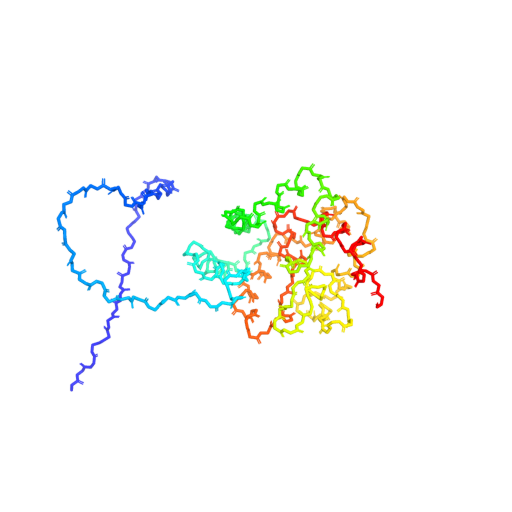HE A 1 179 ? 3.436 -1.528 8.945 1.00 85.62 179 PHE A C 1
ATOM 1355 O O . PHE A 1 179 ? 2.959 -0.432 9.226 1.00 85.62 179 PHE A O 1
ATOM 1362 N N . CYS A 1 180 ? 2.718 -2.491 8.349 1.00 88.50 180 CYS A N 1
ATOM 1363 C CA . CYS A 1 180 ? 1.287 -2.347 8.063 1.00 88.50 180 CYS A CA 1
ATOM 1364 C C . CYS A 1 180 ? 0.421 -2.577 9.304 1.00 88.50 180 CYS A C 1
ATOM 1366 O O . CYS A 1 180 ? -0.617 -1.939 9.431 1.00 88.50 180 CYS A O 1
ATOM 1368 N N . GLY A 1 181 ? 0.819 -3.473 10.215 1.00 87.56 181 GLY A N 1
ATOM 1369 C CA . GLY A 1 181 ? 0.049 -3.742 11.436 1.00 87.56 181 GLY A CA 1
ATOM 1370 C C . GLY A 1 181 ? 0.118 -2.625 12.480 1.00 87.56 181 GLY A C 1
ATOM 1371 O O . GLY A 1 181 ? -0.745 -2.555 13.350 1.00 87.56 181 GLY A O 1
ATOM 1372 N N . GLY A 1 182 ? 1.084 -1.710 12.359 1.00 83.31 182 GLY A N 1
ATOM 1373 C CA . GLY A 1 182 ? 1.148 -0.490 13.168 1.00 83.31 182 GLY A CA 1
ATOM 1374 C C . GLY A 1 182 ? 0.098 0.574 12.819 1.00 83.31 182 GLY A C 1
ATOM 1375 O O . GLY A 1 182 ? 0.057 1.597 13.495 1.00 83.31 182 GLY A O 1
ATOM 1376 N N . TRP A 1 183 ? -0.710 0.362 11.773 1.00 84.81 183 TRP A N 1
ATOM 1377 C CA . TRP A 1 183 ? -1.729 1.298 11.299 1.00 84.81 183 TRP A CA 1
ATOM 1378 C C . TRP A 1 183 ? -3.104 0.634 11.349 1.00 84.81 183 TRP A C 1
ATOM 1380 O O . TRP A 1 183 ? -3.297 -0.491 10.888 1.00 84.81 183 TRP A O 1
ATOM 1390 N N . THR A 1 184 ? -4.096 1.352 11.856 1.00 89.75 184 THR A N 1
ATOM 1391 C CA . THR A 1 184 ? -5.501 0.947 11.751 1.00 89.75 184 THR A CA 1
ATOM 1392 C C . THR A 1 184 ? -6.015 1.146 10.322 1.00 89.75 184 THR A C 1
ATOM 1394 O O . THR A 1 184 ? -5.552 2.032 9.597 1.00 89.75 184 THR A O 1
ATOM 1397 N N . THR A 1 185 ? -7.044 0.391 9.913 1.00 92.31 185 THR A N 1
ATOM 1398 C CA . THR A 1 185 ? -7.700 0.615 8.609 1.00 92.31 185 THR A CA 1
ATOM 1399 C C . THR A 1 185 ? -8.169 2.064 8.458 1.00 92.31 185 THR A C 1
ATOM 1401 O O . THR A 1 185 ? -8.006 2.652 7.391 1.00 92.31 185 THR A O 1
ATOM 1404 N N . ARG A 1 186 ? -8.689 2.675 9.533 1.00 92.62 186 ARG A N 1
ATOM 1405 C CA . ARG A 1 186 ? -9.084 4.091 9.562 1.00 92.62 186 ARG A CA 1
ATOM 1406 C C . ARG A 1 186 ? -7.930 5.018 9.180 1.00 92.62 186 ARG A C 1
ATOM 1408 O O . ARG A 1 186 ? -8.116 5.883 8.331 1.00 92.62 186 ARG A O 1
ATOM 1415 N N . GLU A 1 187 ? -6.755 4.852 9.782 1.00 88.69 187 GLU A N 1
ATOM 1416 C CA . GLU A 1 187 ? -5.584 5.697 9.496 1.00 88.69 187 GLU A CA 1
ATOM 1417 C C . GLU A 1 187 ? -5.112 5.543 8.051 1.00 88.69 187 GLU A C 1
ATOM 1419 O O . GLU A 1 187 ? -4.847 6.545 7.385 1.00 88.69 187 GLU A O 1
ATOM 1424 N N . LEU A 1 188 ? -5.077 4.310 7.540 1.00 89.19 188 LEU A N 1
ATOM 1425 C CA . LEU A 1 188 ? -4.711 4.039 6.150 1.00 89.19 188 LEU A CA 1
ATOM 1426 C C . LEU A 1 188 ? -5.713 4.669 5.165 1.00 89.19 188 LEU A C 1
ATOM 1428 O O . LEU A 1 188 ? -5.314 5.312 4.194 1.00 89.19 188 LEU A O 1
ATOM 1432 N N . VAL A 1 189 ? -7.016 4.541 5.431 1.00 92.75 189 VAL A N 1
ATOM 1433 C CA . VAL A 1 189 ? -8.082 5.132 4.604 1.00 92.75 189 VAL A CA 1
ATOM 1434 C C . VAL A 1 189 ? -8.029 6.659 4.633 1.00 92.75 189 VAL A C 1
ATOM 1436 O O . VAL A 1 189 ? -8.091 7.292 3.579 1.00 92.75 189 VAL A O 1
ATOM 1439 N N . LEU A 1 190 ? -7.887 7.265 5.814 1.00 90.00 190 LEU A N 1
ATOM 1440 C CA . LEU A 1 190 ? -7.775 8.720 5.946 1.00 90.00 190 LEU A CA 1
ATOM 1441 C C . LEU A 1 190 ? -6.525 9.243 5.235 1.00 90.00 190 LEU A C 1
ATOM 1443 O O . LEU A 1 190 ? -6.624 10.201 4.471 1.00 90.00 190 LEU A O 1
ATOM 1447 N N . SER A 1 191 ? -5.379 8.579 5.423 1.00 85.25 191 SER A N 1
ATOM 1448 C CA . SER A 1 191 ? -4.132 8.871 4.706 1.00 85.25 191 SER A CA 1
ATOM 1449 C C . SER A 1 191 ? -4.355 8.898 3.195 1.00 85.25 191 SER A C 1
ATOM 1451 O O . SER A 1 191 ? -4.012 9.888 2.543 1.00 85.25 191 SER A O 1
ATOM 1453 N N . PHE A 1 192 ? -4.981 7.854 2.648 1.00 88.25 192 PHE A N 1
ATOM 1454 C CA . PHE A 1 192 ? -5.266 7.750 1.222 1.00 88.25 192 PHE A CA 1
ATOM 1455 C C . PHE A 1 192 ? -6.154 8.901 0.734 1.00 88.25 192 PHE A C 1
ATOM 1457 O O . PHE A 1 192 ? -5.743 9.673 -0.134 1.00 88.25 192 PHE A O 1
ATOM 1464 N N . PHE A 1 193 ? -7.348 9.073 1.308 1.00 89.31 193 PHE A N 1
ATOM 1465 C CA . PHE A 1 193 ? -8.321 10.045 0.798 1.00 89.31 193 PHE A CA 1
ATOM 1466 C C . PHE A 1 193 ? -7.921 11.504 1.040 1.00 89.31 193 PHE A C 1
ATOM 1468 O O . PHE A 1 193 ? -8.336 12.380 0.284 1.00 89.31 193 PHE A O 1
ATOM 1475 N N . PHE A 1 194 ? -7.110 11.795 2.060 1.00 85.31 194 PHE A N 1
ATOM 1476 C CA . PHE A 1 194 ? -6.688 13.172 2.335 1.00 85.31 194 PHE A CA 1
ATOM 1477 C C . PHE A 1 194 ? -5.480 13.587 1.496 1.00 85.31 194 PHE A C 1
ATOM 1479 O O . PHE A 1 194 ? -5.336 14.774 1.207 1.00 85.31 194 PHE A O 1
ATOM 1486 N N . THR A 1 195 ? -4.639 12.637 1.073 1.00 79.50 195 THR A N 1
ATOM 1487 C CA . THR A 1 195 ? -3.429 12.955 0.299 1.00 79.50 195 THR A CA 1
ATOM 1488 C C . THR A 1 195 ? -3.573 12.745 -1.201 1.00 79.50 195 THR A C 1
ATOM 1490 O O . THR A 1 195 ? -2.983 13.509 -1.961 1.00 79.50 195 THR A O 1
ATOM 1493 N N . THR A 1 196 ? -4.420 11.813 -1.655 1.00 80.88 196 THR A N 1
ATOM 1494 C CA . THR A 1 196 ? -4.646 11.566 -3.095 1.00 80.88 196 THR A CA 1
ATOM 1495 C C . THR A 1 196 ? -4.933 12.843 -3.899 1.00 80.88 196 THR A C 1
ATOM 1497 O O . THR A 1 196 ? -4.322 13.021 -4.957 1.00 80.88 196 THR A O 1
ATOM 1500 N N . PRO A 1 197 ? -5.778 13.785 -3.425 1.00 79.50 197 PRO A N 1
ATOM 1501 C CA . PRO A 1 197 ? -6.058 15.013 -4.171 1.00 79.50 197 PRO A CA 1
ATOM 1502 C C . PRO A 1 197 ? -4.845 15.935 -4.361 1.00 79.50 197 PRO A C 1
ATOM 1504 O O . PRO A 1 197 ? -4.842 16.745 -5.289 1.00 79.50 197 PRO A O 1
ATOM 1507 N N . VAL A 1 198 ? -3.825 15.831 -3.502 1.00 75.44 198 VAL A N 1
ATOM 1508 C CA . VAL A 1 198 ? -2.654 16.722 -3.497 1.00 75.44 198 VAL A CA 1
ATOM 1509 C C . VAL A 1 198 ? -1.383 16.083 -4.057 1.00 75.44 198 VAL A C 1
ATOM 1511 O O . VAL A 1 198 ? -0.422 16.809 -4.285 1.00 75.44 198 VAL A O 1
ATOM 1514 N N . TRP A 1 199 ? -1.372 14.786 -4.391 1.00 76.31 199 TRP A N 1
ATOM 1515 C CA . TRP A 1 199 ? -0.180 14.116 -4.949 1.00 76.31 199 TRP A CA 1
ATOM 1516 C C . TRP A 1 199 ? 0.368 14.769 -6.223 1.00 76.31 199 TRP A C 1
ATOM 1518 O O . TRP A 1 199 ? 1.567 14.714 -6.472 1.00 76.31 199 TRP A O 1
ATOM 1528 N N . GLY A 1 200 ? -0.495 15.382 -7.042 1.00 69.75 200 GLY A N 1
ATOM 1529 C CA . GLY A 1 200 ? -0.062 16.099 -8.246 1.00 69.75 200 GLY A CA 1
ATOM 1530 C C . GLY A 1 200 ? 0.595 17.456 -7.966 1.00 69.75 200 GLY A C 1
ATOM 1531 O O . GLY A 1 200 ? 1.329 17.951 -8.814 1.00 69.75 200 GLY A O 1
ATOM 1532 N N . ALA A 1 201 ? 0.325 18.056 -6.803 1.00 73.81 201 ALA A N 1
ATOM 1533 C CA . ALA A 1 201 ? 0.888 19.340 -6.385 1.00 73.81 201 ALA A CA 1
ATOM 1534 C C . ALA A 1 201 ? 2.118 19.159 -5.489 1.00 73.81 201 ALA A C 1
ATOM 1536 O O . ALA A 1 201 ? 3.079 19.914 -5.603 1.00 73.81 201 ALA A O 1
ATOM 1537 N N . ASP A 1 202 ? 2.088 18.150 -4.620 1.00 74.31 202 ASP A N 1
ATOM 1538 C CA . ASP A 1 202 ? 3.194 17.792 -3.748 1.00 74.31 202 ASP A 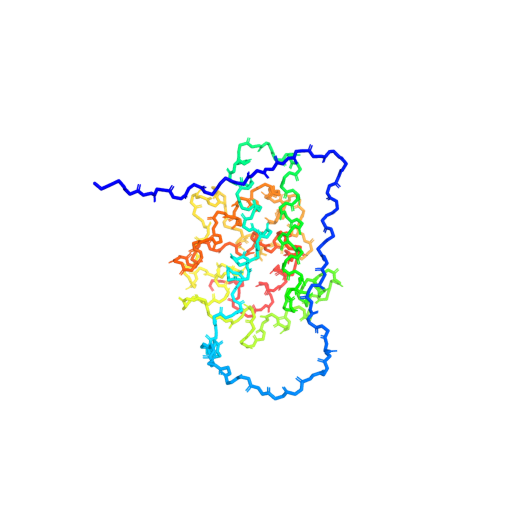CA 1
ATOM 1539 C C . ASP A 1 202 ? 3.359 16.264 -3.712 1.00 74.31 202 ASP A C 1
ATOM 1541 O O . ASP A 1 202 ? 2.705 15.583 -2.911 1.00 74.31 202 ASP A O 1
ATOM 1545 N N . PRO A 1 203 ? 4.218 15.690 -4.573 1.00 70.81 203 PRO A N 1
ATOM 1546 C CA . PRO A 1 203 ? 4.406 14.249 -4.620 1.00 70.81 203 PRO A CA 1
ATOM 1547 C C . PRO A 1 203 ? 4.946 13.696 -3.292 1.00 70.81 203 PRO A C 1
ATOM 1549 O O . PRO A 1 203 ? 4.646 12.552 -2.960 1.00 70.81 203 PRO A O 1
ATOM 1552 N N . VAL A 1 204 ? 5.635 14.488 -2.459 1.00 73.75 204 VAL A N 1
ATOM 1553 C CA . VAL A 1 204 ? 6.181 14.000 -1.174 1.00 73.75 204 VAL A CA 1
ATOM 1554 C C . VAL A 1 204 ? 5.089 13.620 -0.162 1.00 73.75 204 VAL A C 1
ATOM 1556 O O . VAL A 1 204 ? 5.359 12.949 0.835 1.00 73.75 204 VAL A O 1
ATOM 1559 N N . THR A 1 205 ? 3.838 14.016 -0.422 1.00 74.69 205 THR A N 1
ATOM 1560 C CA . THR A 1 205 ? 2.651 13.627 0.362 1.00 74.69 205 THR A CA 1
ATOM 1561 C C . THR A 1 205 ? 2.132 12.230 0.030 1.00 74.69 205 THR A C 1
ATOM 1563 O O . THR A 1 205 ? 1.146 11.768 0.601 1.00 74.69 205 THR A O 1
ATOM 1566 N N . MET A 1 206 ? 2.773 11.526 -0.888 1.00 77.06 206 MET A N 1
ATOM 1567 C CA . MET A 1 206 ? 2.392 10.175 -1.247 1.00 77.06 206 MET A CA 1
ATOM 1568 C C . MET A 1 206 ? 3.074 9.166 -0.332 1.00 77.06 206 MET A C 1
ATOM 1570 O O . MET A 1 206 ? 4.290 9.003 -0.357 1.00 77.06 206 MET A O 1
ATOM 1574 N N . ASN A 1 207 ? 2.269 8.477 0.472 1.00 76.31 207 ASN A N 1
ATOM 1575 C CA . ASN A 1 207 ? 2.712 7.397 1.346 1.00 76.31 207 ASN A CA 1
ATOM 1576 C C . ASN A 1 207 ? 2.390 6.046 0.693 1.00 76.31 207 ASN A C 1
ATOM 1578 O O . ASN A 1 207 ? 1.406 5.397 1.057 1.00 76.31 207 ASN A O 1
ATOM 1582 N N . VAL A 1 208 ? 3.179 5.632 -0.304 1.00 81.12 208 VAL A N 1
ATOM 1583 C CA . VAL A 1 208 ? 2.904 4.375 -1.018 1.00 81.12 208 VAL A CA 1
ATOM 1584 C C . VAL A 1 208 ? 2.925 3.148 -0.111 1.00 81.12 208 VAL A C 1
ATOM 1586 O O . VAL A 1 208 ? 2.012 2.340 -0.266 1.00 81.12 208 VAL A O 1
ATOM 1589 N N . PRO A 1 209 ? 3.819 3.029 0.891 1.00 81.06 209 PRO A N 1
ATOM 1590 C CA . PRO A 1 209 ? 3.709 1.982 1.902 1.00 81.06 209 PRO A CA 1
ATOM 1591 C C . PRO A 1 209 ? 2.313 1.865 2.521 1.00 81.06 209 PRO A C 1
ATOM 1593 O O . PRO A 1 209 ? 1.739 0.779 2.555 1.00 81.06 209 PRO A O 1
ATOM 1596 N N . GLY A 1 210 ? 1.718 2.983 2.951 1.00 83.19 210 GLY A N 1
ATOM 1597 C CA . GLY A 1 210 ? 0.360 2.987 3.504 1.00 83.19 210 GLY A CA 1
ATOM 1598 C C . GLY A 1 210 ? -0.699 2.557 2.480 1.00 83.19 210 GLY A C 1
ATOM 1599 O O . GLY A 1 210 ? -1.590 1.760 2.781 1.00 83.19 210 GLY A O 1
ATOM 1600 N N . ILE A 1 211 ? -0.574 3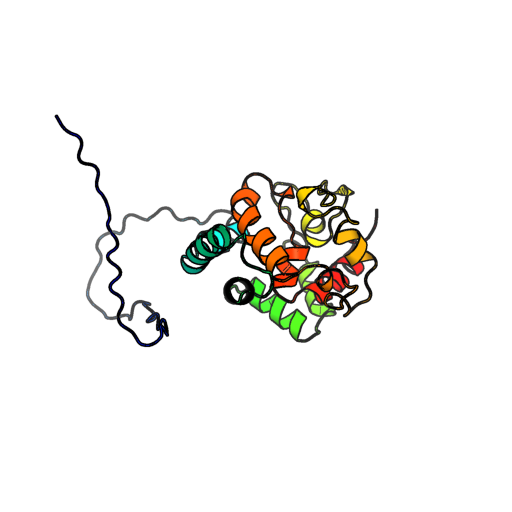.017 1.236 1.00 86.56 211 ILE A N 1
ATOM 1601 C CA . ILE A 1 211 ? -1.473 2.625 0.139 1.00 86.56 211 ILE A CA 1
ATOM 1602 C C . ILE A 1 211 ? -1.367 1.118 -0.136 1.00 86.56 211 ILE A C 1
ATOM 1604 O O . ILE A 1 211 ? -2.369 0.417 -0.259 1.00 86.56 211 ILE A O 1
ATOM 1608 N N . HIS A 1 212 ? -0.155 0.584 -0.186 1.00 89.12 212 HIS A N 1
ATOM 1609 C CA . HIS A 1 212 ? 0.093 -0.830 -0.419 1.00 89.12 212 HIS A CA 1
ATOM 1610 C C . HIS A 1 212 ? -0.366 -1.707 0.751 1.00 89.12 212 HIS A C 1
ATOM 1612 O O . HIS A 1 212 ? -0.869 -2.816 0.530 1.00 89.12 212 HIS A O 1
ATOM 1618 N N . CYS A 1 213 ? -0.326 -1.194 1.984 1.00 90.00 213 CYS A N 1
ATOM 1619 C CA . CYS A 1 213 ? -0.994 -1.833 3.114 1.00 90.00 213 CYS A CA 1
ATOM 1620 C C . CYS A 1 213 ? -2.509 -1.984 2.871 1.00 90.00 213 CYS A C 1
ATOM 1622 O O . CYS A 1 213 ? -3.045 -3.066 3.136 1.00 90.00 213 CYS A O 1
ATOM 1624 N N . LEU A 1 214 ? -3.190 -0.977 2.294 1.00 90.69 214 LEU A N 1
ATOM 1625 C CA . LEU A 1 214 ? -4.608 -1.094 1.898 1.00 90.69 214 LEU A CA 1
ATOM 1626 C C . LEU A 1 214 ? -4.817 -2.174 0.832 1.00 90.69 214 LEU A C 1
ATOM 1628 O O . LEU A 1 214 ? -5.780 -2.944 0.922 1.00 90.69 214 LEU A O 1
ATOM 1632 N N . PHE A 1 215 ? -3.912 -2.251 -0.146 1.00 91.44 215 PHE A N 1
ATOM 1633 C CA . PHE A 1 215 ? -4.016 -3.174 -1.281 1.00 91.44 215 PHE A CA 1
ATOM 1634 C C . PHE A 1 215 ? -3.709 -4.631 -0.913 1.00 91.44 215 PHE A C 1
ATOM 1636 O O . PHE A 1 215 ? -4.166 -5.543 -1.602 1.00 91.44 215 PHE A O 1
ATOM 1643 N N . GLY A 1 216 ? -2.984 -4.876 0.180 1.00 91.88 216 GLY A N 1
ATOM 1644 C CA . GLY A 1 216 ? -2.518 -6.223 0.523 1.00 91.88 216 GLY A CA 1
ATOM 1645 C C . GLY A 1 216 ? -1.111 -6.540 0.002 1.00 91.88 216 GLY A C 1
ATOM 1646 O O . GLY A 1 216 ? -0.779 -7.713 -0.134 1.00 91.88 216 GLY A O 1
ATOM 1647 N N . LEU A 1 217 ? -0.306 -5.524 -0.324 1.00 92.75 217 LEU A N 1
ATOM 1648 C CA . LEU A 1 217 ? 1.012 -5.672 -0.951 1.00 92.75 217 LEU A CA 1
ATOM 1649 C C . LEU A 1 217 ? 2.193 -5.601 0.028 1.00 92.75 217 LEU A C 1
ATOM 1651 O O . LEU A 1 217 ? 3.335 -5.763 -0.389 1.00 92.75 217 LEU A O 1
ATOM 1655 N N . GLY A 1 218 ? 1.954 -5.411 1.328 1.00 91.88 218 GLY A N 1
ATOM 1656 C CA . GLY A 1 218 ? 3.018 -5.050 2.268 1.00 91.88 218 GLY A CA 1
ATOM 1657 C C . GLY A 1 218 ? 4.165 -6.064 2.367 1.00 91.88 218 GLY A C 1
ATOM 1658 O O . GLY A 1 218 ? 5.324 -5.678 2.471 1.00 91.88 218 GLY A O 1
ATOM 1659 N N . ASN A 1 219 ? 3.882 -7.367 2.266 1.00 93.38 219 ASN A N 1
ATOM 1660 C CA . ASN A 1 219 ? 4.937 -8.391 2.247 1.00 93.38 219 ASN A CA 1
ATOM 1661 C C . ASN A 1 219 ? 5.788 -8.337 0.972 1.00 93.38 219 ASN A C 1
ATOM 1663 O O . ASN A 1 219 ? 6.983 -8.626 1.005 1.00 93.38 219 ASN A O 1
ATOM 1667 N N . CYS A 1 220 ? 5.180 -7.946 -0.144 1.00 92.12 220 CYS A N 1
ATOM 1668 C CA . CYS A 1 220 ? 5.884 -7.765 -1.402 1.00 92.12 220 CYS A CA 1
ATOM 1669 C C . CYS A 1 220 ? 6.709 -6.486 -1.409 1.00 92.12 220 CYS A C 1
ATOM 1671 O O . CYS A 1 220 ? 7.779 -6.489 -2.004 1.00 92.12 220 CYS A O 1
ATOM 1673 N N . ASP A 1 221 ? 6.280 -5.448 -0.689 1.00 90.06 221 ASP A N 1
ATOM 1674 C CA . ASP A 1 221 ? 7.088 -4.245 -0.481 1.00 90.06 221 ASP A CA 1
ATOM 1675 C C . ASP A 1 221 ? 8.344 -4.530 0.338 1.00 90.06 221 ASP A C 1
ATOM 1677 O O . ASP A 1 221 ? 9.410 -4.051 -0.033 1.00 90.06 221 ASP A O 1
ATOM 1681 N N . ILE A 1 222 ? 8.257 -5.357 1.391 1.00 91.31 222 ILE A N 1
ATOM 1682 C CA . ILE A 1 222 ? 9.445 -5.818 2.138 1.00 91.31 222 ILE A CA 1
ATOM 1683 C C . ILE A 1 222 ? 10.433 -6.470 1.172 1.00 91.31 222 ILE A C 1
ATOM 1685 O O . ILE A 1 222 ? 11.587 -6.051 1.079 1.00 91.31 222 ILE A O 1
ATOM 1689 N N . HIS A 1 223 ? 9.961 -7.452 0.399 1.00 91.75 223 HIS A N 1
ATOM 1690 C CA . HIS A 1 223 ? 10.813 -8.172 -0.539 1.00 91.75 223 HIS A CA 1
ATOM 1691 C C . HIS A 1 223 ? 11.406 -7.243 -1.606 1.00 91.75 223 HIS A C 1
ATOM 1693 O O . HIS A 1 223 ? 12.611 -7.268 -1.844 1.00 91.75 223 HIS A O 1
ATOM 1699 N N . TYR A 1 224 ? 10.572 -6.394 -2.207 1.00 89.25 224 TYR A N 1
ATOM 1700 C CA . TYR A 1 224 ? 10.962 -5.402 -3.205 1.00 89.25 224 TYR A CA 1
ATOM 1701 C C . TYR A 1 224 ? 12.030 -4.442 -2.672 1.00 89.25 224 TYR A C 1
ATOM 1703 O O . TYR A 1 224 ? 13.069 -4.258 -3.306 1.00 89.25 224 TYR A O 1
ATOM 1711 N N . CYS A 1 225 ? 11.827 -3.867 -1.488 1.00 86.88 225 CYS A N 1
ATOM 1712 C CA . CYS A 1 225 ? 12.771 -2.917 -0.913 1.00 86.88 225 CYS A CA 1
ATOM 1713 C C . CYS A 1 225 ? 14.093 -3.578 -0.498 1.00 86.88 225 CYS A C 1
ATOM 1715 O O . CYS A 1 225 ? 15.150 -2.960 -0.613 1.00 86.88 225 CYS A O 1
ATOM 1717 N N . GLN A 1 226 ? 14.074 -4.834 -0.056 1.00 87.94 226 GLN A N 1
ATOM 1718 C CA . GLN A 1 226 ? 15.294 -5.541 0.343 1.00 87.94 226 GLN A CA 1
ATOM 1719 C C . GLN A 1 226 ? 16.095 -6.096 -0.845 1.00 87.94 226 GLN A C 1
ATOM 1721 O O . GLN A 1 226 ? 17.317 -6.195 -0.747 1.00 87.94 226 GLN A O 1
ATOM 1726 N N . HIS A 1 227 ? 15.441 -6.428 -1.965 1.00 88.88 227 HIS A N 1
ATOM 1727 C CA . HIS A 1 227 ? 16.081 -7.145 -3.079 1.00 88.88 227 HIS A CA 1
ATOM 1728 C C . HIS A 1 227 ? 16.251 -6.317 -4.354 1.00 88.88 227 HIS A C 1
ATOM 1730 O O . HIS A 1 227 ? 17.154 -6.609 -5.142 1.00 88.88 227 HIS A O 1
ATOM 1736 N N . CYS A 1 228 ? 15.440 -5.282 -4.593 1.00 84.56 228 CYS A N 1
ATOM 1737 C CA . CYS A 1 228 ? 15.748 -4.365 -5.685 1.00 84.56 228 CYS A CA 1
ATOM 1738 C C . CYS A 1 228 ? 16.999 -3.538 -5.331 1.00 84.56 228 CYS A C 1
ATOM 1740 O O . CYS A 1 228 ? 17.121 -3.020 -4.215 1.00 84.56 228 CYS A O 1
ATOM 1742 N N . PRO A 1 229 ? 17.929 -3.344 -6.282 1.00 79.81 229 PRO A N 1
ATOM 1743 C CA . PRO A 1 229 ? 19.143 -2.580 -6.031 1.00 79.81 229 PRO A CA 1
ATOM 1744 C C . PRO A 1 229 ? 18.866 -1.161 -5.514 1.00 79.81 229 PRO A C 1
ATOM 1746 O O . PRO A 1 229 ? 18.045 -0.433 -6.074 1.00 79.81 229 PRO A O 1
ATOM 1749 N N . ARG A 1 230 ? 19.634 -0.742 -4.497 1.00 74.38 230 ARG A N 1
ATOM 1750 C CA . ARG A 1 230 ? 19.663 0.633 -3.951 1.00 74.38 230 ARG A CA 1
ATOM 1751 C C . ARG A 1 230 ? 18.343 1.111 -3.325 1.00 74.38 230 ARG A C 1
ATOM 1753 O O . ARG A 1 230 ? 18.096 2.312 -3.296 1.00 74.38 230 ARG A O 1
ATOM 1760 N N . ARG A 1 231 ? 17.493 0.192 -2.859 1.00 78.56 231 ARG A N 1
ATOM 1761 C CA . ARG A 1 231 ? 16.221 0.518 -2.197 1.00 78.56 231 ARG A CA 1
ATOM 1762 C C . ARG A 1 231 ? 16.364 0.596 -0.674 1.00 78.56 231 ARG A C 1
ATOM 1764 O O . ARG A 1 231 ? 16.095 1.646 -0.105 1.00 78.56 231 ARG A O 1
ATOM 1771 N N . CYS A 1 232 ? 16.855 -0.467 -0.037 1.00 77.88 232 CYS A N 1
ATOM 1772 C CA . CYS A 1 232 ? 17.259 -0.462 1.369 1.00 77.88 232 CYS A CA 1
ATOM 1773 C C . CYS A 1 232 ? 18.771 -0.248 1.496 1.00 77.88 232 CYS A C 1
ATOM 1775 O O . CYS A 1 232 ? 19.572 -1.141 1.232 1.00 77.88 232 CYS A O 1
ATOM 1777 N N . GLY A 1 233 ? 19.170 0.964 1.862 1.00 60.56 233 GLY A N 1
ATOM 1778 C CA . GLY A 1 233 ? 20.562 1.368 2.046 1.00 60.56 233 GLY A CA 1
ATOM 1779 C C . GLY A 1 233 ? 20.657 2.887 2.179 1.00 60.56 233 GLY A C 1
ATOM 1780 O O . GLY A 1 233 ? 19.681 3.567 1.849 1.00 60.56 233 GLY A O 1
ATOM 1781 N N . PRO A 1 234 ? 21.785 3.428 2.683 1.00 46.66 234 PRO A N 1
ATOM 1782 C CA . PRO A 1 234 ? 22.002 4.864 2.655 1.00 46.66 234 PRO A CA 1
ATOM 1783 C C . PRO A 1 234 ? 21.929 5.372 1.236 1.00 46.66 234 PRO A C 1
ATOM 1785 O O . PRO A 1 234 ? 22.060 4.567 0.274 1.00 46.66 234 PRO A O 1
#

Organism: NCBI:txid327968

Sequence (234 aa):
MPSRVLLVALLAAPCGAAPALDIISSWPIAANASSPPKATTAPSLRGAAQDWWPGFYFRWAPQVALMELRVRMGVFLPASDPLWEQARTLVRTVAYDTAPGKKFMDLCSAGRLEEYNREACANNTFGNINVGGIPADAFFCGSTRSGIDWARPWWGSTVPPVKRICEAEPGTAYNATGFCGGWTTRELVLSFFFTTPVWGADPVTMNVPGIHCLFGLGNCDIHYCQHCPRRCGP

Radius of gyration: 21.2 Å; chains: 1; bounding box: 60×58×59 Å

Secondary structure (DSSP, 8-state):
----------------S----------PPP-----------------SSSTT-HHHHHHH-HHHHHHHHHHHHTTTS-TTSHHHHHHHHHHHHHHHTSHHHHHHHHHHHTT-HHHHHHHHSSTTSTTT-EETTEEHHHHHS--GGGT-----GGG-SSS-HHHHHHHSPTT-TTSTTSTTTTS-HHHHHHHHHHHGGGTTT-GGG--HHHHHHHHT-HHHHHHHHHHSTTSS--